Protein AF-A0A6P8TBM1-F1 (afdb_monomer)

Radius of gyration: 26.34 Å; Cα contacts (8 Å, |Δi|>4): 267; chains: 1; bounding box: 60×52×85 Å

Foldseek 3Di:
DDDPPDPPQAADDDDPVRLLVVLVVLLVVVCVVPLDDDLVNLVVSQLVVCVVRVSPFQPPDPNSRVVVSVSSVVSSVVVLVVCLVDVNDDPLSVLQSPPDDDPPPPDPDPPPPDPPDDDRQDADDQPPPDDLVNLLVLLVVLVVQVPDPPSVVVNLVSCVNNVNVVSCCCSPVVDDPVRCCVRPVVCVPPVVVQVNCCVVPVDRPPVVVLVVLLVCLVVQLVVQCPDDDPSVVVLVVQDDDDPPPDSVSSSVSSVCSVCVSVVHHPCLAEPEEEPVCVVVVVVVLQVRQWHWYFYAYPVRHTPDIDIDHHD

Secondary structure (DSSP, 8-state):
---------------HHHHHHHHHHHHHHHHHH-SS--HHHHHHHHHHHHHH-GGGPPTTSTTS-HHHHHHHHHHHHHHHHHHHHSS---HHHHHHH--S--TT---TTTT----SS--PPP-PPPPTT--HHHHHHHHHHHHHHTTSTT-HHHHHHHHHHHHHHHHHHHHHH---HHHHHHH-GGGGSHHHHHHHHHHHHSS-HHHHHHHHHHHHHHHHHHHHHT--HHHHHHHHTSPP--SS--HHHHHHHHHHHHHHHHT--HHHHEEEEEGGGHHHHHHHHTT-SEEEEEEE-TTS-EEEEEEEE--

Solvent-accessible surface area (backbone atoms only — not comparable to full-atom values): 18346 Å² total; per-residue (Å²): 139,79,84,78,80,77,76,76,67,68,67,53,82,72,51,75,68,56,47,50,51,55,46,48,56,48,37,55,56,48,44,76,79,38,86,79,70,51,78,63,56,38,45,52,54,23,44,53,50,30,68,77,36,56,30,63,39,42,87,94,40,101,76,30,20,57,70,53,24,53,52,43,54,54,45,41,56,51,50,52,55,52,29,71,78,40,98,75,51,53,69,36,54,47,70,63,59,67,86,65,76,61,97,81,59,94,56,100,64,82,79,77,73,73,75,91,80,73,89,69,65,76,43,60,73,67,60,91,95,59,47,77,70,58,45,50,51,52,44,58,53,44,66,60,44,72,74,42,82,94,36,62,69,62,49,54,53,51,51,64,72,36,41,30,60,51,39,43,45,51,70,74,65,62,62,51,71,67,58,42,49,71,66,42,51,60,64,77,35,74,67,45,43,37,50,52,42,24,74,76,67,75,43,60,46,65,67,51,49,54,55,50,44,66,76,38,21,67,60,51,38,52,59,47,55,70,40,66,68,71,50,26,62,61,52,65,76,48,81,87,81,58,93,82,56,54,70,66,63,42,46,51,52,24,52,51,40,49,40,39,69,74,73,46,61,60,70,68,40,45,44,78,41,45,63,92,40,53,74,59,49,54,62,55,49,53,70,30,58,53,33,37,41,38,30,19,44,101,83,71,48,79,76,46,75,51,74,42,72,70,58

Structure (mmCIF, N/CA/C/O backbone):
data_AF-A0A6P8TBM1-F1
#
_entry.id   AF-A0A6P8TBM1-F1
#
loop_
_atom_site.group_PDB
_atom_site.id
_atom_site.type_symbol
_atom_site.label_atom_id
_atom_site.label_alt_id
_atom_site.label_comp_id
_atom_site.label_asym_id
_atom_site.label_entity_id
_atom_site.label_seq_id
_atom_site.pdbx_PDB_ins_code
_atom_site.Cartn_x
_atom_site.Cartn_y
_atom_site.Cartn_z
_atom_site.occupancy
_atom_site.B_iso_or_equiv
_atom_site.auth_seq_id
_atom_site.auth_comp_id
_atom_site.auth_asym_id
_atom_site.auth_atom_id
_atom_site.pdbx_PDB_model_num
ATOM 1 N N . MET A 1 1 ? -18.182 -12.788 -54.490 1.00 35.12 1 MET A N 1
ATOM 2 C CA . MET A 1 1 ? -17.479 -13.982 -53.979 1.00 35.12 1 MET A CA 1
ATOM 3 C C . MET A 1 1 ? -15.990 -13.719 -54.136 1.00 35.12 1 MET A C 1
ATOM 5 O O . MET A 1 1 ? -15.389 -14.140 -55.112 1.00 35.12 1 MET A O 1
ATOM 9 N N . GLU A 1 2 ? -15.431 -12.906 -53.240 1.00 33.53 2 GLU A N 1
ATOM 10 C CA . GLU A 1 2 ? -13.997 -12.614 -53.202 1.00 33.53 2 GLU A CA 1
ATOM 11 C C . GLU A 1 2 ? -13.359 -13.559 -52.186 1.00 33.53 2 GLU A C 1
ATOM 13 O O . GLU A 1 2 ? -13.681 -13.526 -50.999 1.00 33.53 2 GLU A O 1
ATOM 18 N N . MET A 1 3 ? -12.492 -14.448 -52.668 1.00 36.56 3 MET A N 1
ATOM 19 C CA . MET A 1 3 ? -11.650 -15.275 -51.813 1.00 36.56 3 MET A CA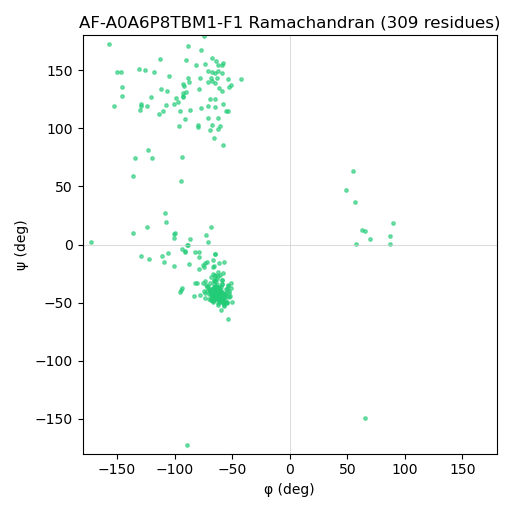 1
ATOM 20 C C . MET A 1 3 ? -10.601 -14.385 -51.139 1.00 36.56 3 MET A C 1
ATOM 22 O O . MET A 1 3 ? -9.557 -14.086 -51.718 1.00 36.56 3 MET A O 1
ATOM 26 N N . GLN A 1 4 ? -10.853 -13.998 -49.890 1.00 36.03 4 GLN A N 1
ATOM 27 C CA . GLN A 1 4 ? -9.785 -13.586 -48.988 1.00 36.03 4 GLN A CA 1
ATOM 28 C C . GLN A 1 4 ? -8.926 -14.816 -48.677 1.00 36.03 4 GLN A C 1
ATOM 30 O O . GLN A 1 4 ? -9.301 -15.695 -47.906 1.00 36.03 4 GLN A O 1
ATOM 35 N N . SER A 1 5 ? -7.763 -14.885 -49.322 1.00 36.66 5 SER A N 1
ATOM 36 C CA . SER A 1 5 ? -6.699 -15.832 -49.002 1.00 36.66 5 SER A CA 1
ATOM 37 C C . SER A 1 5 ? -6.141 -15.518 -47.609 1.00 36.66 5 SER A C 1
ATOM 39 O O . SER A 1 5 ? -5.196 -14.739 -47.469 1.00 36.66 5 SER A O 1
ATOM 41 N N . THR A 1 6 ? -6.687 -16.142 -46.568 1.00 40.91 6 THR A N 1
ATOM 42 C CA . THR A 1 6 ? -6.038 -16.243 -45.257 1.00 40.91 6 THR A CA 1
ATOM 43 C C . THR A 1 6 ? -4.734 -17.023 -45.415 1.00 40.91 6 THR A C 1
ATOM 45 O O . THR A 1 6 ? -4.734 -18.249 -45.487 1.00 40.91 6 THR A O 1
ATOM 48 N N . ARG A 1 7 ? -3.597 -16.316 -45.487 1.00 44.97 7 ARG A N 1
ATOM 49 C CA . ARG A 1 7 ? -2.278 -16.917 -45.249 1.00 44.97 7 ARG A CA 1
ATOM 50 C C . ARG A 1 7 ? -2.282 -17.457 -43.819 1.00 44.97 7 ARG A C 1
ATOM 52 O O . ARG A 1 7 ? -2.137 -16.683 -42.877 1.00 44.97 7 ARG A O 1
ATOM 59 N N . GLU A 1 8 ? -2.452 -18.764 -43.655 1.00 49.69 8 GLU A N 1
ATOM 60 C CA . GLU A 1 8 ? -2.154 -19.444 -42.396 1.00 49.69 8 GLU A CA 1
ATOM 61 C C . GLU A 1 8 ? -0.713 -19.094 -42.004 1.00 49.69 8 GLU A C 1
ATOM 63 O O . GLU A 1 8 ? 0.242 -19.385 -42.732 1.00 49.69 8 GLU A O 1
ATOM 68 N N . ALA A 1 9 ? -0.545 -18.383 -40.887 1.00 59.50 9 ALA A N 1
ATOM 69 C CA . ALA A 1 9 ? 0.773 -18.068 -40.367 1.00 59.50 9 ALA A CA 1
ATOM 70 C C . ALA A 1 9 ? 1.468 -19.392 -40.032 1.00 59.50 9 ALA A C 1
ATOM 72 O O . ALA A 1 9 ? 1.076 -20.073 -39.085 1.00 59.50 9 ALA A O 1
ATOM 73 N N . ARG A 1 10 ? 2.481 -19.780 -40.819 1.00 68.75 10 ARG A N 1
ATOM 74 C CA . ARG A 1 10 ? 3.297 -20.962 -40.518 1.00 68.75 10 ARG A CA 1
ATOM 75 C C . ARG A 1 10 ? 3.870 -20.797 -39.114 1.00 68.75 10 ARG A C 1
ATOM 77 O O . ARG A 1 10 ? 4.656 -19.880 -38.870 1.00 68.75 10 ARG A O 1
ATOM 84 N N . LEU A 1 11 ? 3.449 -21.675 -38.209 1.00 76.44 11 LEU A N 1
ATOM 85 C CA . LEU A 1 11 ? 3.966 -21.716 -36.851 1.00 76.44 11 LEU A CA 1
ATOM 86 C C . LEU A 1 11 ? 5.444 -22.099 -36.913 1.00 76.44 11 LEU A C 1
ATOM 88 O O . LEU A 1 11 ? 5.827 -23.101 -37.518 1.00 76.44 11 LEU A O 1
ATOM 92 N N . LEU A 1 12 ? 6.279 -21.263 -36.316 1.00 81.31 12 LEU A N 1
ATOM 93 C CA . LEU A 1 12 ? 7.701 -21.490 -36.179 1.00 81.31 12 LEU A CA 1
ATOM 94 C C . LEU A 1 12 ? 7.929 -22.183 -34.841 1.00 81.31 12 LEU A C 1
ATOM 96 O O . LEU A 1 12 ? 7.514 -21.682 -33.802 1.00 81.31 12 LEU A O 1
ATOM 100 N N . THR A 1 13 ? 8.645 -23.303 -34.856 1.00 80.38 13 THR A N 1
ATOM 101 C CA . THR A 1 13 ? 9.222 -23.862 -33.628 1.00 80.38 13 THR A CA 1
ATOM 102 C C . THR A 1 13 ? 10.622 -23.269 -33.467 1.00 80.38 13 THR A C 1
ATOM 104 O O . THR A 1 13 ? 11.502 -23.606 -34.264 1.00 80.38 13 THR A O 1
ATOM 107 N N . PRO A 1 14 ? 10.860 -22.352 -32.509 1.00 81.75 14 PRO A N 1
ATOM 108 C CA . PRO A 1 14 ? 12.166 -21.723 -32.362 1.00 81.75 14 PRO A CA 1
ATOM 109 C C . PRO A 1 14 ? 13.217 -22.763 -31.973 1.00 81.75 14 PRO A C 1
ATOM 111 O O . PRO A 1 14 ? 12.979 -23.613 -31.113 1.00 81.75 14 PRO A O 1
ATOM 114 N N . SER A 1 15 ? 14.412 -22.671 -32.556 1.00 89.12 15 SER A N 1
ATOM 115 C CA . SER A 1 15 ? 15.556 -23.439 -32.060 1.00 89.12 15 SER A CA 1
ATOM 116 C C . SER A 1 15 ? 15.922 -22.990 -30.641 1.00 89.12 15 SER A C 1
ATOM 118 O O . SER A 1 15 ? 15.642 -21.856 -30.250 1.00 89.12 15 SER A O 1
ATOM 120 N N . SER A 1 16 ? 16.609 -23.842 -29.874 1.00 88.44 16 SER A N 1
ATOM 121 C CA . SER A 1 16 ? 17.057 -23.497 -28.514 1.00 88.44 16 SER A CA 1
ATOM 122 C C . SER A 1 16 ? 17.852 -22.178 -28.472 1.00 88.44 16 SER A C 1
ATOM 124 O O . SER A 1 16 ? 17.612 -21.335 -27.607 1.00 88.44 16 SER A O 1
ATOM 126 N N . LYS A 1 17 ? 18.722 -21.945 -29.467 1.00 91.12 17 LYS A N 1
ATOM 127 C CA . LYS A 1 17 ? 19.499 -20.703 -29.598 1.00 91.12 17 LYS A CA 1
ATOM 128 C C . LYS A 1 17 ? 18.610 -19.487 -29.873 1.00 91.12 17 LYS A C 1
ATOM 130 O O . LYS A 1 17 ? 18.758 -18.463 -29.216 1.00 91.12 17 LYS A O 1
ATOM 135 N N . MET A 1 18 ? 17.674 -19.599 -30.817 1.00 90.81 18 MET A N 1
ATOM 136 C CA . MET A 1 18 ? 16.745 -18.512 -31.143 1.00 90.81 18 MET A CA 1
ATOM 137 C C . MET A 1 18 ? 15.857 -18.162 -29.947 1.00 90.81 18 MET A C 1
ATOM 139 O O . MET A 1 18 ? 15.692 -16.989 -29.626 1.00 90.81 18 MET A O 1
ATOM 143 N N . LEU A 1 19 ? 15.337 -19.180 -29.259 1.00 91.62 19 LEU A N 1
ATOM 144 C CA . LEU A 1 19 ? 14.536 -19.019 -28.053 1.00 91.62 19 LEU A CA 1
ATOM 145 C C . LEU A 1 19 ? 15.309 -18.272 -26.960 1.00 91.62 19 LEU A C 1
ATOM 147 O O . LEU A 1 19 ? 14.774 -17.329 -26.381 1.00 91.62 19 LEU A O 1
ATOM 151 N N . SER A 1 20 ? 16.565 -18.660 -26.699 1.00 91.62 20 SER A N 1
ATOM 152 C CA . SER A 1 20 ? 17.404 -17.978 -25.706 1.00 91.62 20 SER A CA 1
ATOM 153 C C . SER A 1 20 ? 17.634 -16.515 -26.069 1.00 91.62 20 SER A C 1
ATOM 155 O O . SER A 1 20 ? 17.443 -15.658 -25.212 1.00 91.62 20 SER A O 1
ATOM 157 N N . ASN A 1 21 ? 17.961 -16.221 -27.332 1.00 93.44 21 ASN A N 1
ATOM 158 C CA . ASN A 1 21 ? 18.191 -14.850 -27.791 1.00 93.44 21 ASN A CA 1
ATOM 159 C C . ASN A 1 21 ? 16.942 -13.973 -27.627 1.00 93.44 21 ASN A C 1
ATOM 161 O O . ASN A 1 21 ? 17.034 -12.883 -27.075 1.00 93.44 21 ASN A O 1
ATOM 165 N N . ILE A 1 22 ? 15.767 -14.462 -28.047 1.00 94.56 22 ILE A N 1
ATOM 166 C CA . ILE A 1 22 ? 14.500 -13.731 -27.884 1.00 94.56 22 ILE A CA 1
ATOM 167 C C . ILE A 1 22 ? 14.247 -13.442 -26.402 1.00 94.56 22 ILE A C 1
ATOM 169 O O . ILE A 1 22 ? 13.943 -12.311 -26.031 1.00 94.56 22 ILE A O 1
ATOM 173 N N . LEU A 1 23 ? 14.397 -14.453 -25.542 1.00 95.25 23 LEU A N 1
ATOM 174 C CA . LEU A 1 23 ? 14.172 -14.301 -24.107 1.00 95.25 23 LEU A CA 1
ATOM 175 C C . LEU A 1 23 ? 15.195 -13.366 -23.446 1.00 95.25 23 LEU A C 1
ATOM 177 O O . LEU A 1 23 ? 14.827 -12.667 -22.511 1.00 95.25 23 LEU A O 1
ATOM 181 N N . GLU A 1 24 ? 16.451 -13.335 -23.899 1.00 94.19 24 GLU A N 1
ATOM 182 C CA . GLU A 1 24 ? 17.475 -12.393 -23.418 1.00 94.19 24 GLU A CA 1
ATOM 183 C C . GLU A 1 24 ? 17.151 -10.960 -23.792 1.00 94.19 24 GLU A C 1
ATOM 185 O O . GLU A 1 24 ? 17.128 -10.107 -22.912 1.00 94.19 24 GLU A O 1
ATOM 190 N N . THR A 1 25 ? 16.835 -10.706 -25.062 1.00 94.75 25 THR A N 1
ATOM 191 C CA . THR A 1 25 ? 16.454 -9.369 -25.523 1.00 94.75 25 THR A CA 1
ATOM 192 C C . THR A 1 25 ? 15.197 -8.875 -24.812 1.00 94.75 25 THR A C 1
ATOM 194 O O . THR A 1 25 ? 15.139 -7.724 -24.389 1.00 94.75 25 THR A O 1
ATOM 197 N N . LEU A 1 26 ? 14.197 -9.745 -24.629 1.00 95.75 26 LEU A N 1
ATOM 198 C CA . LEU A 1 26 ? 13.000 -9.397 -23.864 1.00 95.75 26 LEU A CA 1
ATOM 199 C C . LEU A 1 26 ? 13.324 -9.147 -22.393 1.00 95.75 26 LEU A C 1
ATOM 201 O O . LEU A 1 26 ? 12.814 -8.187 -21.831 1.00 95.75 26 LEU A O 1
ATOM 205 N N . ALA A 1 27 ? 14.158 -9.980 -21.768 1.00 94.25 27 ALA A N 1
ATOM 206 C CA . ALA A 1 27 ? 14.529 -9.805 -20.369 1.00 94.25 27 ALA A CA 1
ATOM 207 C C . ALA A 1 27 ? 15.263 -8.479 -20.138 1.00 94.25 27 ALA A C 1
ATOM 209 O O . ALA A 1 27 ? 14.886 -7.732 -19.243 1.00 94.25 27 ALA A O 1
ATOM 210 N N . ASP A 1 28 ? 16.244 -8.161 -20.981 1.00 92.12 28 ASP A N 1
ATOM 211 C CA . ASP A 1 28 ? 16.979 -6.895 -20.959 1.00 92.12 28 ASP A CA 1
ATOM 212 C C . ASP A 1 28 ? 16.035 -5.696 -21.119 1.00 92.12 28 ASP A C 1
ATOM 214 O O . ASP A 1 28 ? 16.018 -4.774 -20.298 1.00 92.12 28 ASP A O 1
ATOM 218 N N . LYS A 1 29 ? 15.143 -5.760 -22.117 1.00 94.25 29 LYS A N 1
ATOM 219 C CA . LYS A 1 29 ? 14.198 -4.679 -22.381 1.00 94.25 29 LYS A CA 1
ATOM 220 C C . LYS A 1 29 ? 13.191 -4.508 -21.247 1.00 94.25 29 LYS A C 1
ATOM 222 O O . LYS A 1 29 ? 12.982 -3.385 -20.804 1.00 94.25 29 LYS A O 1
ATOM 227 N N . VAL A 1 30 ? 12.609 -5.591 -20.735 1.00 93.62 30 VAL A N 1
ATOM 228 C CA . VAL A 1 30 ? 11.696 -5.556 -19.581 1.00 93.62 30 VAL A CA 1
ATOM 229 C C . VAL A 1 30 ? 12.412 -5.017 -18.343 1.00 93.62 30 VAL A C 1
ATOM 231 O O . VAL A 1 30 ? 11.854 -4.171 -17.650 1.00 93.62 30 VAL A O 1
ATOM 234 N N . TYR A 1 31 ? 13.650 -5.447 -18.089 1.00 89.69 31 TYR A N 1
ATOM 235 C CA . TYR A 1 31 ? 14.444 -4.988 -16.952 1.00 89.69 31 TYR A CA 1
ATOM 236 C C . TYR A 1 31 ? 14.708 -3.478 -16.997 1.00 89.69 31 TYR A C 1
ATOM 238 O O . TYR A 1 31 ? 14.645 -2.829 -15.958 1.00 89.69 31 TYR A O 1
ATOM 246 N N . SER A 1 32 ? 14.912 -2.910 -18.192 1.00 87.00 32 SER A N 1
ATOM 247 C CA . SER A 1 32 ? 15.077 -1.458 -18.365 1.00 87.00 32 SER A CA 1
ATOM 248 C C . SER A 1 32 ? 13.852 -0.632 -17.948 1.00 87.00 32 SER A C 1
ATOM 250 O O . SER A 1 32 ? 14.001 0.540 -17.616 1.00 87.00 32 SER A O 1
ATOM 252 N N . TYR A 1 33 ? 12.655 -1.234 -17.940 1.00 86.44 33 TYR A N 1
ATOM 253 C CA . TYR A 1 33 ? 11.432 -0.599 -17.436 1.00 86.44 33 TYR A CA 1
ATOM 254 C C . TYR A 1 33 ? 11.148 -0.967 -15.977 1.00 86.44 33 TYR A C 1
ATOM 256 O O . TYR A 1 33 ? 10.692 -0.123 -15.209 1.00 86.44 33 TYR A O 1
ATOM 264 N N . LYS A 1 34 ? 11.362 -2.234 -15.595 1.00 87.19 34 LYS A N 1
ATOM 265 C CA . LYS A 1 34 ? 11.017 -2.746 -14.265 1.00 87.19 34 LYS A CA 1
ATOM 266 C C . LYS A 1 34 ? 11.905 -3.913 -13.843 1.00 87.19 34 LYS A C 1
ATOM 268 O O . LYS A 1 34 ? 11.863 -5.001 -14.422 1.00 87.19 34 LYS A O 1
ATOM 273 N N . SER A 1 35 ? 12.624 -3.729 -12.738 1.00 86.62 35 SER A N 1
ATOM 274 C CA . SER A 1 35 ? 13.493 -4.757 -12.149 1.00 86.62 35 SER A CA 1
ATOM 275 C C . SER A 1 35 ? 12.692 -5.960 -11.636 1.00 86.62 35 SER A C 1
ATOM 277 O O . SER A 1 35 ? 13.112 -7.116 -11.769 1.00 86.62 35 SER A O 1
ATOM 279 N N . TYR A 1 36 ? 11.497 -5.714 -11.088 1.00 86.44 36 TYR A N 1
ATOM 280 C CA . TYR A 1 36 ? 10.601 -6.730 -10.524 1.00 86.44 36 TYR A CA 1
ATOM 281 C C . TYR A 1 36 ? 9.234 -6.777 -11.230 1.00 86.44 36 TYR A C 1
ATOM 283 O O . TYR A 1 36 ? 8.242 -6.337 -10.651 1.00 86.44 36 TYR A O 1
ATOM 291 N N . PRO A 1 37 ? 9.135 -7.323 -12.460 1.00 89.12 37 PRO A N 1
ATOM 292 C CA . PRO A 1 37 ? 7.858 -7.402 -13.160 1.00 89.12 37 PRO A CA 1
ATOM 293 C C . PRO A 1 37 ? 6.842 -8.290 -12.435 1.00 89.12 37 PRO A C 1
ATOM 295 O O . PRO A 1 37 ? 7.194 -9.327 -11.859 1.00 89.12 37 PRO A O 1
ATOM 298 N N . SER A 1 38 ? 5.581 -7.871 -12.490 1.00 88.25 38 SER A N 1
ATOM 299 C CA . SER A 1 38 ? 4.417 -8.591 -11.984 1.00 88.25 38 SER A CA 1
ATOM 300 C C . SER A 1 38 ? 4.005 -9.728 -12.929 1.00 88.25 38 SER A C 1
ATOM 302 O O . SER A 1 38 ? 4.447 -9.808 -14.075 1.00 88.25 38 SER A O 1
ATOM 304 N N . ASP A 1 39 ? 3.127 -10.624 -12.469 1.00 89.50 39 ASP A N 1
ATOM 305 C CA . ASP A 1 39 ? 2.580 -11.685 -13.326 1.00 89.50 39 ASP A CA 1
ATOM 306 C C . ASP A 1 39 ? 1.744 -11.135 -14.501 1.00 89.50 39 ASP A C 1
ATOM 308 O O . ASP A 1 39 ? 1.717 -11.749 -15.573 1.00 89.50 39 ASP A O 1
ATOM 312 N N . ALA A 1 40 ? 1.111 -9.970 -14.316 1.00 91.19 40 ALA A N 1
ATOM 313 C CA . ALA A 1 40 ? 0.386 -9.260 -15.366 1.00 91.19 40 ALA A CA 1
ATOM 314 C C . ALA A 1 40 ? 1.355 -8.710 -16.422 1.00 91.19 40 ALA A C 1
ATOM 316 O O . ALA A 1 40 ? 1.162 -8.988 -17.602 1.00 91.19 40 ALA A O 1
ATOM 317 N N . ASP A 1 41 ? 2.459 -8.083 -16.000 1.00 92.88 41 ASP A N 1
ATOM 318 C CA . ASP A 1 41 ? 3.499 -7.551 -16.896 1.00 92.88 41 ASP A CA 1
ATOM 319 C C . ASP A 1 41 ? 4.043 -8.664 -17.818 1.00 92.88 41 ASP A C 1
ATOM 321 O O . ASP A 1 41 ? 4.189 -8.491 -19.026 1.00 92.88 41 ASP A O 1
ATOM 325 N N . PHE A 1 42 ? 4.288 -9.862 -17.270 1.00 94.19 42 PHE A N 1
ATOM 326 C CA . PHE A 1 42 ? 4.715 -11.016 -18.071 1.00 94.19 42 PHE A CA 1
ATOM 327 C C . PHE A 1 42 ? 3.653 -11.506 -19.058 1.00 94.19 42 PHE A C 1
ATOM 329 O O . PHE A 1 42 ? 4.002 -12.062 -20.100 1.00 94.19 42 PHE A O 1
ATOM 336 N N . SER A 1 43 ? 2.374 -11.356 -18.712 1.00 93.62 43 SER A N 1
ATOM 337 C CA . SER A 1 43 ? 1.262 -11.732 -19.589 1.00 93.62 43 SER A CA 1
ATOM 338 C C . SER A 1 43 ? 1.183 -10.766 -20.768 1.00 93.62 43 SER A C 1
ATOM 340 O O . SER A 1 43 ? 1.174 -11.216 -21.910 1.00 93.62 43 SER A O 1
ATOM 342 N N . GLU A 1 44 ? 1.254 -9.463 -20.495 1.00 94.50 44 GLU A N 1
ATOM 343 C CA . GLU A 1 44 ? 1.227 -8.404 -21.505 1.00 94.50 44 GLU A CA 1
ATOM 344 C C . GLU A 1 44 ? 2.390 -8.530 -22.496 1.00 94.50 44 GLU A C 1
ATOM 346 O O . GLU A 1 44 ? 2.178 -8.542 -23.707 1.00 94.50 44 GLU A O 1
ATOM 351 N N . VAL A 1 45 ? 3.619 -8.735 -22.007 1.00 95.62 45 VAL A N 1
ATOM 352 C CA . VAL A 1 45 ? 4.794 -8.908 -22.881 1.00 95.62 45 VAL A CA 1
ATOM 353 C C . VAL A 1 45 ? 4.665 -10.158 -23.758 1.00 95.62 45 VAL A C 1
ATOM 355 O O . VAL A 1 45 ? 5.008 -10.126 -24.941 1.00 95.62 45 VAL A O 1
ATOM 358 N N . ALA A 1 46 ? 4.170 -11.270 -23.206 1.00 94.25 46 ALA A N 1
ATOM 359 C CA . ALA A 1 46 ? 3.988 -12.506 -23.965 1.00 94.25 46 ALA A CA 1
ATOM 360 C C . ALA A 1 46 ? 2.883 -12.377 -25.031 1.00 94.25 46 ALA A C 1
ATOM 362 O O . ALA A 1 46 ? 3.013 -12.900 -26.144 1.00 94.25 46 ALA A O 1
ATOM 363 N N . GLU A 1 47 ? 1.800 -11.672 -24.715 1.00 93.38 47 GLU A N 1
ATOM 364 C CA . GLU A 1 47 ? 0.730 -11.367 -25.664 1.00 93.38 47 GLU A CA 1
ATOM 365 C C . GLU A 1 47 ? 1.224 -10.431 -26.766 1.00 93.38 47 GLU A C 1
ATOM 367 O O . GLU A 1 47 ? 1.093 -10.771 -27.940 1.00 93.38 47 GLU A O 1
ATOM 372 N N . ALA A 1 48 ? 1.901 -9.336 -26.418 1.00 94.94 48 ALA A N 1
ATOM 373 C CA . ALA A 1 48 ? 2.488 -8.413 -27.385 1.00 94.94 48 ALA A CA 1
ATOM 374 C C . ALA A 1 48 ? 3.479 -9.120 -28.330 1.00 94.94 48 ALA A C 1
ATOM 376 O O . ALA A 1 48 ? 3.429 -8.915 -29.547 1.00 94.94 48 ALA A O 1
ATOM 377 N N . LEU A 1 49 ? 4.330 -10.014 -27.806 1.00 93.81 49 LEU A N 1
ATOM 378 C CA . LEU A 1 49 ? 5.251 -10.825 -28.612 1.00 93.81 49 LEU A CA 1
ATOM 379 C C . LEU A 1 49 ? 4.500 -11.669 -29.651 1.00 93.81 49 LEU A C 1
ATOM 381 O O . LEU A 1 49 ? 4.845 -11.656 -30.831 1.00 93.81 49 LEU A O 1
ATOM 385 N N . THR A 1 50 ? 3.478 -12.409 -29.225 1.00 92.19 50 THR A N 1
ATOM 386 C CA . THR A 1 50 ? 2.752 -13.351 -30.097 1.00 92.19 50 THR A CA 1
ATOM 387 C C . THR A 1 50 ? 1.734 -12.677 -31.020 1.00 92.19 50 THR A C 1
ATOM 389 O O . THR A 1 50 ? 1.378 -13.243 -32.055 1.00 92.19 50 THR A O 1
ATOM 392 N N . GLN A 1 51 ? 1.278 -11.469 -30.688 1.00 91.38 51 GLN A N 1
ATOM 393 C CA . GLN A 1 51 ? 0.494 -10.618 -31.583 1.00 91.38 51 GLN A CA 1
ATOM 394 C C . GLN A 1 51 ? 1.373 -10.019 -32.682 1.00 91.38 51 GLN A C 1
ATOM 396 O O . GLN A 1 51 ? 1.009 -10.084 -33.854 1.00 91.38 51 GLN A O 1
ATOM 401 N N . THR A 1 52 ? 2.548 -9.499 -32.313 1.00 93.75 52 THR A N 1
ATOM 402 C CA . THR A 1 52 ? 3.507 -8.911 -33.263 1.00 93.75 52 THR A CA 1
ATOM 403 C C . THR A 1 52 ? 4.100 -9.974 -34.185 1.00 93.75 52 THR A C 1
ATOM 405 O O . THR A 1 52 ? 4.273 -9.745 -35.381 1.00 93.75 52 THR A O 1
ATOM 408 N N . TYR A 1 53 ? 4.364 -11.167 -33.646 1.00 91.31 53 TYR A N 1
ATOM 409 C CA . TYR A 1 53 ? 4.925 -12.296 -34.381 1.00 91.31 53 TYR A CA 1
ATOM 410 C C . TYR A 1 53 ? 4.006 -13.521 -34.269 1.00 91.31 53 TYR A C 1
ATOM 412 O O . TYR A 1 53 ? 4.277 -14.428 -33.477 1.00 91.31 53 TYR A O 1
ATOM 420 N N . PRO A 1 54 ? 2.935 -13.606 -35.085 1.00 89.94 54 PRO A N 1
ATOM 421 C CA . PRO A 1 54 ? 1.985 -14.718 -35.032 1.00 89.94 54 PRO A CA 1
ATOM 422 C C . PRO A 1 54 ? 2.614 -16.099 -35.241 1.00 89.94 54 PRO A C 1
ATOM 424 O O . PRO A 1 54 ? 2.076 -17.091 -34.758 1.00 89.94 54 PRO A O 1
ATOM 427 N N . CYS A 1 55 ? 3.765 -16.175 -35.916 1.00 89.00 55 CYS A N 1
ATOM 428 C CA . CYS A 1 55 ? 4.519 -17.417 -36.085 1.00 89.00 55 CYS A CA 1
ATOM 429 C C . CYS A 1 55 ? 5.091 -17.972 -34.770 1.00 89.00 55 CYS A C 1
ATOM 431 O O . CYS A 1 55 ? 5.414 -19.151 -34.722 1.00 89.00 55 CYS A O 1
ATOM 433 N N . LEU A 1 56 ? 5.200 -17.170 -33.706 1.00 89.44 56 LEU A N 1
ATOM 434 C CA . LEU A 1 56 ? 5.673 -17.613 -32.389 1.00 89.44 56 LEU A CA 1
ATOM 435 C C . LEU A 1 56 ? 4.547 -18.139 -31.485 1.00 89.44 56 LEU A C 1
ATOM 437 O O . LEU A 1 56 ? 4.820 -18.527 -30.350 1.00 89.44 56 LEU A O 1
ATOM 441 N N . LYS A 1 57 ? 3.288 -18.143 -31.943 1.00 88.56 57 LYS A N 1
ATOM 442 C CA . LYS A 1 57 ? 2.154 -18.671 -31.171 1.00 88.56 57 LYS A CA 1
ATOM 443 C C . LYS A 1 57 ? 2.333 -20.161 -30.880 1.00 88.56 57 LYS A C 1
ATOM 445 O O . LYS A 1 57 ? 2.667 -20.938 -31.770 1.00 88.56 57 LYS A O 1
ATOM 450 N N . GLU A 1 58 ? 2.070 -20.564 -29.640 1.00 82.88 58 GLU A N 1
ATOM 451 C CA . GLU A 1 58 ? 2.195 -21.965 -29.229 1.00 82.88 58 GLU A CA 1
ATOM 452 C C . GLU A 1 58 ? 0.839 -22.683 -29.281 1.00 82.88 58 GLU A C 1
ATOM 454 O O . GLU A 1 58 ? -0.102 -22.250 -28.604 1.00 82.88 58 GLU A O 1
ATOM 459 N N . PRO A 1 59 ? 0.713 -23.781 -30.050 1.00 74.69 59 PRO A N 1
ATOM 460 C CA . PRO A 1 59 ? -0.522 -24.552 -30.103 1.00 74.69 59 PRO A CA 1
ATOM 461 C C . PRO A 1 59 ? -0.787 -25.242 -28.756 1.00 74.69 59 PRO A C 1
ATOM 463 O O . PRO A 1 59 ? 0.133 -25.727 -28.100 1.00 74.69 59 PRO A O 1
ATOM 466 N N . GLY A 1 60 ? -2.054 -25.284 -28.333 1.00 69.31 60 GLY A N 1
ATOM 467 C CA . GLY A 1 60 ? -2.477 -25.954 -27.093 1.00 69.31 60 GLY A CA 1
ATOM 468 C C . GLY A 1 60 ? -2.411 -25.103 -25.816 1.00 69.31 60 GLY A C 1
ATOM 469 O O . GLY A 1 60 ? -2.775 -25.582 -24.746 1.00 69.31 60 GLY A O 1
ATOM 470 N N . SER A 1 61 ? -1.992 -23.839 -25.907 1.00 66.81 61 SER A N 1
ATOM 471 C CA . SER A 1 61 ? -2.106 -22.862 -24.816 1.00 66.81 61 SER A CA 1
ATOM 472 C C . SER A 1 61 ? -3.422 -22.080 -24.923 1.00 66.81 61 SER A C 1
ATOM 474 O O . SER A 1 61 ? -3.762 -21.620 -26.011 1.00 66.81 61 SER A O 1
ATOM 476 N N . PHE A 1 62 ? -4.126 -21.867 -23.801 1.00 68.12 62 PHE A N 1
ATOM 477 C CA . PHE A 1 62 ? -5.421 -21.158 -23.734 1.00 68.12 62 PHE A CA 1
ATOM 478 C C . PHE A 1 62 ? -5.420 -19.787 -24.438 1.00 68.12 62 PHE A C 1
ATOM 480 O O . PHE A 1 62 ? -6.423 -19.393 -25.022 1.00 68.12 62 PHE A O 1
ATOM 487 N N . ASN A 1 63 ? -4.287 -19.078 -24.431 1.00 77.31 63 ASN A N 1
ATOM 488 C CA . ASN A 1 63 ? -4.116 -17.784 -25.099 1.00 77.31 63 ASN A CA 1
ATOM 489 C C . ASN A 1 63 ? -2.940 -17.765 -26.096 1.00 77.31 63 ASN A C 1
ATOM 491 O O . ASN A 1 63 ? -2.489 -16.695 -26.495 1.00 77.31 63 ASN A O 1
ATOM 495 N N . HIS A 1 64 ? -2.409 -18.932 -26.483 1.00 84.31 64 HIS A N 1
ATOM 496 C CA . HIS A 1 64 ? -1.246 -19.095 -27.374 1.00 84.31 64 HIS A CA 1
ATOM 497 C C . HIS A 1 64 ? 0.072 -18.415 -26.925 1.00 84.31 64 HIS A C 1
ATOM 499 O O . HIS A 1 64 ? 1.084 -18.547 -27.615 1.00 84.31 64 HIS A O 1
ATOM 505 N N . SER A 1 65 ? 0.093 -17.736 -25.769 1.00 89.25 65 SER A N 1
ATOM 506 C CA . SER A 1 65 ? 1.237 -16.977 -25.231 1.00 89.25 65 SER A CA 1
ATOM 507 C C . SER A 1 65 ? 1.691 -17.444 -23.838 1.00 89.25 65 SER A C 1
ATOM 509 O O . SER A 1 65 ? 2.788 -17.108 -23.393 1.00 89.25 65 SER A O 1
ATOM 511 N N . TYR A 1 66 ? 0.893 -18.268 -23.147 1.00 90.06 66 TYR A N 1
ATOM 512 C CA . TYR A 1 66 ? 1.192 -18.746 -21.792 1.00 90.06 66 TYR A CA 1
ATOM 513 C C . TYR A 1 66 ? 2.579 -19.392 -21.625 1.00 90.06 66 TYR A C 1
ATOM 515 O O . TYR A 1 66 ? 3.258 -19.129 -20.631 1.00 90.06 66 TYR A O 1
ATOM 523 N N . GLY A 1 67 ? 3.043 -20.218 -22.569 1.00 90.69 67 GLY A N 1
ATOM 524 C CA . GLY A 1 67 ? 4.371 -20.830 -22.447 1.00 90.69 67 GLY A CA 1
ATOM 525 C C . GLY A 1 67 ? 5.501 -19.806 -22.600 1.00 90.69 67 GLY A C 1
ATOM 526 O O . GLY A 1 67 ? 6.498 -19.889 -21.879 1.00 90.69 67 GLY A O 1
ATOM 527 N N . TRP A 1 68 ? 5.328 -18.767 -23.426 1.00 92.94 68 TRP A N 1
ATOM 528 C CA . TRP A 1 68 ? 6.230 -17.608 -23.458 1.00 92.94 68 TRP A CA 1
ATOM 529 C C . TRP A 1 68 ? 6.255 -16.862 -22.127 1.00 92.94 68 TRP A C 1
ATOM 531 O O . TRP A 1 68 ? 7.343 -16.596 -21.615 1.00 92.94 68 TRP A O 1
ATOM 541 N N . LYS A 1 69 ? 5.089 -16.619 -21.515 1.00 93.81 69 LYS A N 1
ATOM 542 C CA . LYS A 1 69 ? 4.991 -16.029 -20.170 1.00 93.81 69 LYS A CA 1
ATOM 543 C C . LYS A 1 69 ? 5.808 -16.828 -19.149 1.00 93.81 69 LYS A C 1
ATOM 545 O O . LYS A 1 69 ? 6.615 -16.248 -18.425 1.00 93.81 69 LYS A O 1
ATOM 550 N N . GLN A 1 70 ? 5.653 -18.155 -19.096 1.00 92.38 70 GLN A N 1
ATOM 551 C CA . GLN A 1 70 ? 6.400 -18.986 -18.137 1.00 92.38 70 GLN A CA 1
ATOM 552 C C . GLN A 1 70 ? 7.912 -18.960 -18.391 1.00 92.38 70 GLN A C 1
ATOM 554 O O . GLN A 1 70 ? 8.696 -18.805 -17.452 1.00 92.38 70 GLN A O 1
ATOM 559 N N . ARG A 1 71 ? 8.343 -19.055 -19.656 1.00 93.62 71 ARG A N 1
ATOM 560 C CA . ARG A 1 71 ? 9.769 -18.971 -20.005 1.00 93.62 71 ARG A CA 1
ATOM 561 C C . ARG A 1 71 ? 10.364 -17.613 -19.658 1.00 93.62 71 ARG A C 1
ATOM 563 O O . ARG A 1 71 ? 11.468 -17.564 -19.120 1.00 93.62 71 ARG A O 1
ATOM 570 N N . LEU A 1 72 ? 9.631 -16.529 -19.905 1.00 94.94 72 LEU A N 1
ATOM 571 C CA . LEU A 1 72 ? 10.059 -15.176 -19.569 1.00 94.94 72 LEU A CA 1
ATOM 572 C C . LEU A 1 72 ? 10.153 -14.973 -18.052 1.00 94.94 72 LEU A C 1
ATOM 574 O O . LEU A 1 72 ? 11.138 -14.403 -17.589 1.00 94.94 72 LEU A O 1
ATOM 578 N N . LYS A 1 73 ? 9.214 -15.515 -17.262 1.00 94.44 73 LYS A N 1
ATOM 579 C CA . LYS A 1 73 ? 9.297 -15.519 -15.788 1.00 94.44 73 LYS A CA 1
ATOM 580 C C . LYS A 1 73 ? 10.587 -16.172 -15.294 1.00 94.44 73 LYS A C 1
ATOM 582 O O . LYS A 1 73 ? 11.315 -15.575 -14.497 1.00 94.44 73 LYS A O 1
ATOM 587 N N . THR A 1 74 ? 10.896 -17.370 -15.790 1.00 93.62 74 THR A N 1
ATOM 588 C CA . THR A 1 74 ? 12.134 -18.079 -15.436 1.00 93.62 74 THR A CA 1
ATOM 589 C C . THR A 1 74 ? 13.370 -17.324 -15.925 1.00 93.62 74 THR A C 1
ATOM 591 O O . THR A 1 74 ? 14.326 -17.159 -15.164 1.00 93.62 74 THR A O 1
ATOM 594 N N . LYS A 1 75 ? 13.357 -16.803 -17.162 1.00 94.88 75 LYS A N 1
ATOM 595 C CA . LYS A 1 75 ? 14.478 -16.024 -17.702 1.00 94.88 75 LYS A CA 1
ATOM 596 C C . LYS A 1 75 ? 14.733 -14.772 -16.874 1.00 94.88 75 LYS A C 1
ATOM 598 O O . LYS A 1 75 ? 15.877 -14.554 -16.503 1.00 94.88 75 LYS A O 1
ATOM 603 N N . MET A 1 76 ? 13.702 -14.006 -16.521 1.00 93.88 76 MET A N 1
ATOM 604 C CA . MET A 1 76 ? 13.841 -12.801 -15.698 1.00 93.88 76 MET A CA 1
ATOM 605 C C . MET A 1 76 ? 14.351 -13.103 -14.290 1.00 93.88 76 MET A C 1
ATOM 607 O O . MET A 1 76 ? 15.147 -12.340 -13.746 1.00 93.88 76 MET A O 1
ATOM 611 N N . TYR A 1 77 ? 13.954 -14.231 -13.693 1.00 87.75 77 TYR A N 1
ATOM 612 C CA . TYR A 1 77 ? 14.529 -14.675 -12.422 1.00 87.75 77 TYR A CA 1
ATOM 613 C C . TYR A 1 77 ? 16.044 -14.933 -12.528 1.00 87.75 77 TYR A C 1
ATOM 615 O O . TYR A 1 77 ? 16.817 -14.440 -11.699 1.00 87.75 77 TYR A O 1
ATOM 623 N N . ASN A 1 78 ? 16.474 -15.650 -13.568 1.00 90.00 78 ASN A N 1
ATOM 624 C CA . ASN A 1 78 ? 17.889 -15.935 -13.813 1.00 90.00 78 ASN A CA 1
ATOM 625 C C . ASN A 1 78 ? 18.671 -14.670 -14.191 1.00 90.00 78 ASN A C 1
ATOM 627 O O . ASN A 1 78 ? 19.756 -14.448 -13.667 1.00 90.00 78 ASN A O 1
ATOM 631 N N . TYR A 1 79 ? 18.098 -13.819 -15.043 1.00 89.56 79 TYR A N 1
ATOM 632 C CA . TYR A 1 79 ? 18.684 -12.562 -15.504 1.00 89.56 79 TYR A CA 1
ATOM 633 C C . TYR A 1 79 ? 18.940 -11.609 -14.331 1.00 89.56 79 TYR A C 1
ATOM 635 O O . TYR A 1 79 ? 20.058 -11.137 -14.158 1.00 89.56 79 TYR A O 1
ATOM 643 N N . ARG A 1 80 ? 17.970 -11.445 -13.418 1.00 87.31 80 ARG A N 1
ATOM 644 C CA . ARG A 1 80 ? 18.197 -10.730 -12.150 1.00 87.31 80 ARG A CA 1
ATOM 645 C C . ARG A 1 80 ? 19.320 -11.344 -11.325 1.00 87.31 80 ARG A C 1
ATOM 647 O O . ARG A 1 80 ? 20.122 -10.617 -10.763 1.00 87.31 80 ARG A O 1
ATOM 654 N N . THR A 1 81 ? 19.367 -12.669 -11.202 1.00 82.56 81 THR A N 1
ATOM 655 C CA . THR A 1 81 ? 20.412 -13.349 -10.416 1.00 82.56 81 THR A CA 1
ATOM 656 C C . THR A 1 81 ? 21.800 -13.122 -11.018 1.00 82.56 81 THR A C 1
ATOM 658 O O . THR A 1 81 ? 22.746 -12.881 -10.275 1.00 82.56 81 THR A O 1
ATOM 661 N N . TYR A 1 82 ? 21.902 -13.118 -12.348 1.00 85.19 82 TYR A N 1
ATOM 662 C CA . TYR A 1 82 ? 23.112 -12.760 -13.081 1.00 85.19 82 TYR A CA 1
ATOM 663 C C . TYR A 1 82 ? 23.505 -11.293 -12.856 1.00 85.19 82 TYR A C 1
ATOM 665 O O . TYR A 1 82 ? 24.653 -11.020 -12.518 1.00 85.19 82 TYR A O 1
ATOM 673 N N . LEU A 1 83 ? 22.564 -10.350 -12.957 1.00 83.06 83 LEU A N 1
ATOM 674 C CA . LEU A 1 83 ? 22.840 -8.936 -12.686 1.00 83.06 83 LEU A CA 1
ATOM 675 C C . LEU A 1 83 ? 23.204 -8.672 -11.223 1.00 83.06 83 LEU A C 1
ATOM 677 O O . LEU A 1 83 ? 23.955 -7.755 -10.952 1.00 83.06 83 LEU A O 1
ATOM 681 N N . LYS A 1 84 ? 22.746 -9.486 -10.266 1.00 74.88 84 LYS A N 1
ATOM 682 C CA . LYS A 1 84 ? 23.196 -9.378 -8.865 1.00 74.88 84 LYS A CA 1
ATOM 683 C C . LYS A 1 84 ? 24.677 -9.699 -8.686 1.00 74.88 84 LYS A C 1
ATOM 685 O O . LYS A 1 84 ? 25.287 -9.204 -7.745 1.00 74.88 84 LYS A O 1
ATOM 690 N N . SER A 1 85 ? 25.233 -10.586 -9.5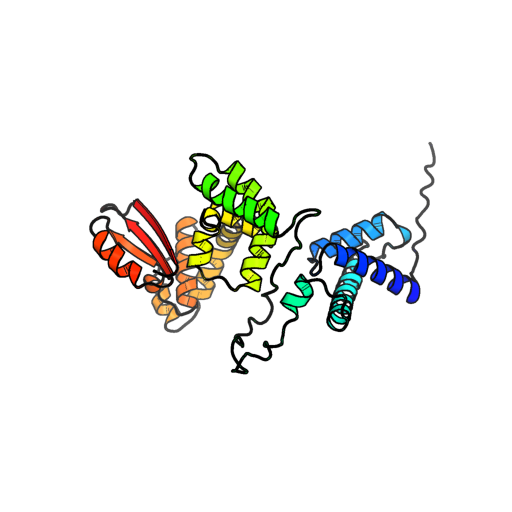11 1.00 71.25 85 SER A N 1
ATOM 691 C CA . SER A 1 85 ? 26.637 -10.994 -9.411 1.00 71.25 85 SER A CA 1
ATOM 692 C C . SER A 1 85 ? 27.581 -10.135 -10.254 1.00 71.25 85 SER A C 1
ATOM 694 O O . SER A 1 85 ? 28.788 -10.335 -10.172 1.00 71.25 85 SER A O 1
ATOM 696 N N . HIS A 1 86 ? 27.055 -9.205 -11.054 1.00 71.06 86 HIS A N 1
ATOM 697 C CA . HIS A 1 86 ? 27.820 -8.338 -11.951 1.00 71.06 86 HIS A CA 1
ATOM 698 C C . HIS A 1 86 ? 27.473 -6.870 -11.671 1.00 71.06 86 HIS A C 1
ATOM 700 O O . HIS A 1 86 ? 26.361 -6.559 -11.277 1.00 71.06 86 HIS A O 1
ATOM 706 N N . SER A 1 87 ? 28.400 -5.939 -11.882 1.00 62.75 87 SER A N 1
ATOM 707 C CA . SER A 1 87 ? 28.278 -4.524 -11.476 1.00 62.75 87 SER A CA 1
ATOM 708 C C . SER A 1 87 ? 27.220 -3.692 -12.233 1.00 62.75 87 SER A C 1
ATOM 710 O O . SER A 1 87 ? 27.268 -2.468 -12.192 1.00 62.75 87 SER A O 1
ATOM 712 N N . SER A 1 88 ? 26.291 -4.329 -12.950 1.00 66.44 88 SER A N 1
ATOM 713 C CA . SER A 1 88 ? 25.268 -3.703 -13.803 1.00 66.44 88 SER A CA 1
ATOM 714 C C . SER A 1 88 ? 23.857 -3.811 -13.206 1.00 66.44 88 SER A C 1
ATOM 716 O O . SER A 1 88 ? 22.869 -3.866 -13.936 1.00 66.44 88 SER A O 1
ATOM 718 N N . SER A 1 89 ? 23.746 -3.896 -11.879 1.00 69.88 89 SER A N 1
ATOM 719 C CA . SER A 1 89 ? 22.463 -3.943 -11.178 1.00 69.88 89 SER A CA 1
ATOM 720 C C . SER A 1 89 ? 21.831 -2.555 -11.068 1.00 69.88 89 SER A C 1
ATOM 722 O O . SER A 1 89 ? 22.483 -1.608 -10.645 1.00 69.88 89 SER A O 1
ATOM 724 N N . SER A 1 90 ? 20.535 -2.452 -11.370 1.00 75.94 90 SER A N 1
ATOM 725 C CA . SER A 1 90 ? 19.729 -1.264 -11.039 1.00 75.94 90 SER A CA 1
ATOM 726 C C . SER A 1 90 ? 19.723 -0.997 -9.529 1.00 75.94 90 SER A C 1
ATOM 728 O O . SER A 1 90 ? 19.744 -1.960 -8.755 1.00 75.94 90 SER A O 1
ATOM 730 N N . ASP A 1 91 ? 19.508 0.247 -9.110 1.00 80.50 91 ASP A N 1
ATOM 731 C CA . ASP A 1 91 ? 19.445 0.626 -7.690 1.00 80.50 91 ASP A CA 1
ATOM 732 C C . ASP A 1 91 ? 18.401 -0.175 -6.894 1.00 80.50 91 ASP A C 1
ATOM 734 O O . ASP A 1 91 ? 18.701 -0.698 -5.822 1.00 80.50 91 ASP A O 1
ATOM 738 N N . GLU A 1 92 ? 17.212 -0.413 -7.462 1.00 83.25 92 GLU A N 1
ATOM 739 C CA . GLU A 1 92 ? 16.174 -1.240 -6.826 1.00 83.25 92 GLU A CA 1
ATOM 740 C C . GLU A 1 92 ? 16.631 -2.685 -6.587 1.00 83.25 92 GLU A C 1
ATOM 742 O O . GLU A 1 92 ? 16.317 -3.306 -5.567 1.00 83.25 92 GLU A O 1
ATOM 747 N N . LEU A 1 93 ? 17.400 -3.246 -7.519 1.00 79.12 93 LEU A N 1
ATOM 748 C CA . LEU A 1 93 ? 17.991 -4.569 -7.357 1.00 79.12 93 LEU A CA 1
ATOM 749 C C . LEU A 1 93 ? 19.073 -4.538 -6.278 1.00 79.12 93 LEU A C 1
ATOM 751 O O . LEU A 1 93 ? 19.116 -5.467 -5.474 1.00 79.12 93 LEU A O 1
ATOM 755 N N . THR A 1 94 ? 19.893 -3.489 -6.225 1.00 79.75 94 THR A N 1
ATOM 756 C CA . THR A 1 94 ? 20.942 -3.290 -5.217 1.00 79.75 94 THR A CA 1
ATOM 757 C C . THR A 1 94 ? 20.346 -3.245 -3.810 1.00 79.75 94 THR A C 1
ATOM 759 O O . THR A 1 94 ? 20.669 -4.109 -2.991 1.00 79.75 94 THR A O 1
ATOM 762 N N . VAL A 1 95 ? 19.394 -2.339 -3.563 1.00 78.56 95 VAL A N 1
ATOM 763 C CA . VAL A 1 95 ? 18.685 -2.174 -2.280 1.00 78.56 95 VAL A CA 1
ATOM 764 C C . VAL A 1 95 ? 18.075 -3.495 -1.804 1.00 78.56 95 VAL A C 1
ATOM 766 O O . VAL A 1 95 ? 18.234 -3.888 -0.650 1.00 78.56 95 VAL A O 1
ATOM 769 N N . ASN A 1 96 ? 17.427 -4.234 -2.707 1.00 77.69 96 ASN A N 1
ATOM 770 C CA . ASN A 1 96 ? 16.764 -5.500 -2.381 1.00 77.69 96 ASN A CA 1
ATOM 771 C C . ASN A 1 96 ? 17.702 -6.718 -2.344 1.00 77.69 96 ASN A C 1
ATOM 773 O O . ASN A 1 96 ? 17.285 -7.829 -1.999 1.00 77.69 96 ASN A O 1
ATOM 777 N N . THR A 1 97 ? 18.967 -6.551 -2.730 1.00 70.69 97 THR A N 1
ATOM 778 C CA . THR A 1 97 ? 19.970 -7.625 -2.733 1.00 70.69 97 THR A CA 1
ATOM 779 C C . THR A 1 97 ? 20.893 -7.565 -1.528 1.00 70.69 97 THR A C 1
ATOM 781 O O . THR A 1 97 ? 21.487 -8.598 -1.206 1.00 70.69 97 THR A O 1
ATOM 784 N N . LEU A 1 98 ? 20.981 -6.424 -0.832 1.00 60.41 98 LEU A N 1
ATOM 785 C CA . LEU A 1 98 ? 21.788 -6.247 0.376 1.00 60.41 98 LEU A CA 1
ATOM 786 C C . LEU A 1 98 ? 21.388 -7.251 1.475 1.00 60.41 98 LEU A C 1
ATOM 788 O O . LEU A 1 98 ? 20.622 -6.984 2.390 1.00 60.41 98 LEU A O 1
ATOM 792 N N . LYS A 1 99 ? 21.984 -8.444 1.407 1.00 53.38 99 LYS A N 1
ATOM 793 C CA . LYS A 1 99 ? 22.048 -9.432 2.490 1.00 53.38 99 LYS A CA 1
ATOM 794 C C . LYS A 1 99 ? 23.238 -9.173 3.417 1.00 53.38 99 LYS A C 1
ATOM 796 O O . LYS A 1 99 ? 23.525 -10.003 4.280 1.00 53.38 99 LYS A O 1
ATOM 801 N N . ARG A 1 100 ? 23.979 -8.079 3.216 1.00 41.12 100 ARG A N 1
ATOM 802 C CA . ARG A 1 100 ? 25.225 -7.797 3.928 1.00 41.12 100 ARG A CA 1
ATOM 803 C C . ARG A 1 100 ? 25.151 -6.447 4.623 1.00 41.12 100 ARG A C 1
ATOM 805 O O . ARG A 1 100 ? 24.971 -5.414 3.994 1.00 41.12 100 ARG A O 1
ATOM 812 N N . LYS A 1 101 ? 25.297 -6.555 5.938 1.00 45.72 101 LYS A N 1
ATOM 813 C CA . LYS A 1 101 ? 25.636 -5.526 6.915 1.00 45.72 101 LYS A CA 1
ATOM 814 C C . LYS A 1 101 ? 26.742 -4.626 6.370 1.00 45.72 101 LYS A C 1
ATOM 816 O O . LYS A 1 101 ? 27.669 -5.132 5.730 1.00 45.72 101 LYS A O 1
ATOM 821 N N . LEU A 1 102 ? 26.662 -3.333 6.656 1.00 48.94 102 LEU A N 1
ATOM 822 C CA . LEU A 1 102 ? 27.807 -2.443 6.495 1.00 48.94 102 LEU A CA 1
ATOM 823 C C . LEU A 1 102 ? 28.960 -2.969 7.367 1.00 48.94 102 LEU A C 1
ATOM 825 O O . LEU A 1 102 ? 28.726 -3.540 8.431 1.00 48.94 102 LEU A O 1
ATOM 829 N N . LEU A 1 103 ? 30.209 -2.783 6.930 1.00 47.16 103 LEU A N 1
ATOM 830 C CA . LEU A 1 103 ? 31.413 -3.182 7.685 1.00 47.16 103 LEU A CA 1
ATOM 831 C C . LEU A 1 103 ? 31.485 -2.555 9.095 1.00 47.16 103 LEU A C 1
ATOM 833 O O . LEU A 1 103 ? 32.245 -3.025 9.934 1.00 47.16 103 LEU A O 1
ATOM 837 N N . THR A 1 104 ? 30.679 -1.525 9.355 1.00 53.47 104 THR A N 1
ATOM 838 C CA . THR A 1 104 ? 30.556 -0.800 10.623 1.00 53.47 104 THR A CA 1
ATOM 839 C C . THR A 1 104 ? 29.478 -1.352 11.569 1.00 53.47 104 THR A C 1
ATOM 841 O O . THR A 1 104 ? 29.393 -0.903 12.711 1.00 53.47 104 THR A O 1
ATOM 844 N N . ASP A 1 105 ? 28.667 -2.332 11.154 1.00 49.34 105 ASP A N 1
ATOM 845 C CA . ASP A 1 105 ? 27.628 -2.923 12.008 1.00 49.34 105 ASP A CA 1
ATOM 846 C C . ASP A 1 105 ? 28.229 -3.952 12.984 1.00 49.34 105 ASP A C 1
ATOM 848 O O . ASP A 1 105 ? 28.498 -5.104 12.636 1.00 49.34 105 ASP A O 1
ATOM 852 N N . ALA A 1 106 ? 28.381 -3.550 14.248 1.00 50.78 106 ALA A N 1
ATOM 853 C CA . ALA A 1 106 ? 29.013 -4.335 15.316 1.00 50.78 106 ALA A CA 1
ATOM 854 C C . ALA A 1 106 ? 28.280 -5.636 15.718 1.00 50.78 106 ALA A C 1
ATOM 856 O O . ALA A 1 106 ? 28.819 -6.431 16.492 1.00 50.78 106 ALA A O 1
ATOM 857 N N . HIS A 1 107 ? 27.063 -5.896 15.222 1.00 46.31 107 HIS A N 1
ATOM 858 C CA . HIS A 1 107 ? 26.274 -7.053 15.651 1.00 46.31 107 HIS A CA 1
ATOM 859 C C . HIS A 1 107 ? 25.744 -7.903 14.490 1.00 46.31 107 HIS A C 1
ATOM 861 O O . HIS A 1 107 ? 24.911 -7.451 13.700 1.00 46.31 107 HIS A O 1
ATOM 867 N N . PRO A 1 108 ? 26.132 -9.191 14.412 1.00 44.47 108 PRO A N 1
ATOM 868 C CA . PRO A 1 108 ? 25.790 -10.048 13.290 1.00 44.47 108 PRO A CA 1
ATOM 869 C C . PRO A 1 108 ? 24.312 -10.498 13.215 1.00 44.47 108 PRO A C 1
ATOM 871 O O . PRO A 1 108 ? 23.984 -11.309 12.347 1.00 44.47 108 PRO A O 1
ATOM 874 N N . ALA A 1 109 ? 23.409 -9.969 14.044 1.00 49.72 109 ALA A N 1
ATOM 875 C CA . ALA A 1 109 ? 22.021 -10.433 14.128 1.00 49.72 109 ALA A CA 1
ATOM 876 C C . ALA A 1 109 ? 20.942 -9.332 14.189 1.00 49.72 109 ALA A C 1
ATOM 878 O O . ALA A 1 109 ? 19.773 -9.661 14.392 1.00 49.72 109 ALA A O 1
ATOM 879 N N . LYS A 1 110 ? 21.261 -8.046 13.974 1.00 40.84 110 LYS A N 1
ATOM 880 C CA . LYS A 1 110 ? 20.196 -7.046 13.777 1.00 40.84 110 LYS A CA 1
ATOM 881 C C . LYS A 1 110 ? 19.513 -7.314 12.424 1.00 40.84 110 LYS A C 1
ATOM 883 O O . LYS A 1 110 ? 20.190 -7.409 11.405 1.00 40.84 110 LYS A O 1
ATOM 888 N N . ASN A 1 111 ? 18.186 -7.471 12.439 1.00 46.31 111 ASN A N 1
ATOM 889 C CA . ASN A 1 111 ? 17.276 -7.682 11.292 1.00 46.31 111 ASN A CA 1
ATOM 890 C C . ASN A 1 111 ? 17.003 -9.133 10.840 1.00 46.31 111 ASN A C 1
ATOM 892 O O . ASN A 1 111 ? 16.468 -9.343 9.755 1.00 46.31 111 ASN A O 1
ATOM 896 N N . ILE A 1 112 ? 17.268 -10.155 11.666 1.00 42.03 112 ILE A N 1
ATOM 897 C CA . ILE A 1 112 ? 16.762 -11.522 11.407 1.00 42.03 112 ILE A CA 1
ATOM 898 C C . ILE A 1 112 ? 15.435 -11.759 12.149 1.00 42.03 112 ILE A C 1
ATOM 900 O O . ILE A 1 112 ? 15.269 -12.738 12.867 1.00 42.03 112 ILE A O 1
ATOM 904 N N . LYS A 1 113 ? 14.436 -10.902 11.935 1.00 46.91 113 LYS A N 1
ATOM 905 C CA . LYS A 1 113 ? 13.082 -11.434 11.759 1.00 46.91 113 LYS A CA 1
ATOM 906 C C . LYS A 1 113 ? 12.925 -11.501 10.253 1.00 46.91 113 LYS A C 1
ATOM 908 O O . LYS A 1 113 ? 12.834 -10.468 9.618 1.00 46.91 113 LYS A O 1
ATOM 913 N N . LYS A 1 114 ? 13.047 -12.691 9.663 1.00 45.88 114 LYS A N 1
ATOM 914 C CA . LYS A 1 114 ? 12.825 -12.877 8.224 1.00 45.88 114 LYS A CA 1
ATOM 915 C C . LYS A 1 114 ? 11.312 -12.953 7.994 1.00 45.88 114 LYS A C 1
ATOM 917 O O . LYS A 1 114 ? 10.766 -14.040 8.204 1.00 45.88 114 LYS A O 1
ATOM 922 N N . PRO A 1 115 ? 10.616 -11.899 7.535 1.00 46.28 115 PRO A N 1
ATOM 923 C CA . PRO A 1 115 ? 9.352 -12.108 6.849 1.00 46.28 115 PRO A CA 1
ATOM 924 C C . PRO A 1 115 ? 9.657 -13.010 5.654 1.00 46.28 115 PRO A C 1
ATOM 926 O O . PRO A 1 115 ? 10.545 -12.755 4.839 1.00 46.28 115 PRO A O 1
ATOM 929 N N . ARG A 1 116 ? 9.000 -14.169 5.609 1.00 48.00 116 ARG A N 1
ATOM 930 C CA . ARG A 1 116 ? 9.474 -15.315 4.828 1.00 48.00 116 ARG A CA 1
ATOM 931 C C . ARG A 1 116 ? 9.346 -15.136 3.308 1.00 48.00 116 ARG A C 1
ATOM 933 O O . ARG A 1 116 ? 9.689 -16.097 2.627 1.00 48.00 116 ARG A O 1
ATOM 940 N N . ARG A 1 117 ? 8.880 -13.994 2.756 1.00 45.38 117 ARG A N 1
ATOM 941 C CA . ARG A 1 117 ? 8.736 -13.815 1.287 1.00 45.38 117 ARG A CA 1
ATOM 942 C C . ARG A 1 117 ? 8.358 -12.439 0.688 1.00 45.38 117 ARG A C 1
ATOM 944 O O . ARG A 1 117 ? 8.211 -12.427 -0.528 1.00 45.38 117 ARG A O 1
ATOM 951 N N . ALA A 1 118 ? 8.182 -11.330 1.418 1.00 49.19 118 ALA A N 1
ATOM 952 C CA . ALA A 1 118 ? 7.386 -10.215 0.854 1.00 49.19 118 ALA A CA 1
ATOM 953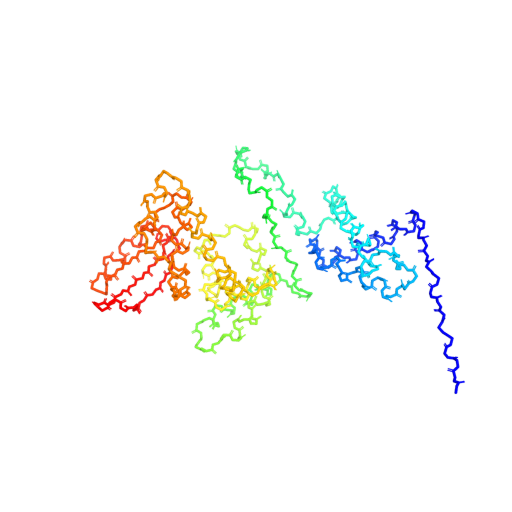 C C . ALA A 1 118 ? 7.974 -8.792 0.858 1.00 49.19 118 ALA A C 1
ATOM 955 O O . ALA A 1 118 ? 7.407 -7.934 0.193 1.00 49.19 118 ALA A O 1
ATOM 956 N N . GLU A 1 119 ? 9.088 -8.506 1.527 1.00 59.84 119 GLU A N 1
ATOM 957 C CA . GLU A 1 119 ? 9.563 -7.115 1.626 1.00 59.84 119 GLU A CA 1
ATOM 958 C C . GLU A 1 119 ? 10.572 -6.800 0.517 1.00 59.84 119 GLU A C 1
ATOM 960 O O . GLU A 1 119 ? 11.780 -6.779 0.733 1.00 59.84 119 GLU A O 1
ATOM 965 N N . SER A 1 120 ? 10.066 -6.624 -0.707 1.00 70.69 120 SER A N 1
ATOM 966 C CA . SER A 1 120 ? 10.820 -5.941 -1.760 1.00 70.69 120 SER A CA 1
ATOM 967 C C . SER A 1 120 ? 10.562 -4.446 -1.619 1.00 70.69 120 SER A C 1
ATOM 969 O O . SER A 1 120 ? 9.432 -3.995 -1.787 1.00 70.69 120 SER A O 1
ATOM 971 N N . ASN A 1 121 ? 11.600 -3.675 -1.319 1.00 83.00 121 ASN A N 1
ATOM 972 C CA . ASN A 1 121 ? 11.550 -2.222 -1.323 1.00 83.00 121 ASN A CA 1
ATOM 973 C C . ASN A 1 121 ? 11.306 -1.735 -2.746 1.00 83.00 121 ASN A C 1
ATOM 975 O O . ASN A 1 121 ? 12.130 -1.967 -3.631 1.00 83.00 121 ASN A O 1
ATOM 979 N N . HIS A 1 122 ? 10.190 -1.046 -2.958 1.00 86.00 122 HIS A N 1
ATOM 980 C CA . HIS A 1 122 ? 9.990 -0.301 -4.187 1.00 86.00 122 HIS A CA 1
ATOM 981 C C . HIS A 1 122 ? 10.917 0.919 -4.190 1.00 86.00 122 HIS A C 1
ATOM 983 O O . HIS A 1 122 ? 10.830 1.752 -3.278 1.00 86.00 122 HIS A O 1
ATOM 989 N N . TYR A 1 123 ? 11.809 0.979 -5.182 1.00 88.38 123 TYR A N 1
ATOM 990 C CA . TYR A 1 123 ? 12.868 1.987 -5.305 1.00 88.38 123 TYR A CA 1
ATOM 991 C C . TYR A 1 123 ? 12.926 2.515 -6.750 1.00 88.38 123 TYR A C 1
ATOM 993 O O . TYR A 1 123 ? 13.778 2.103 -7.539 1.00 88.38 123 TYR A O 1
ATOM 1001 N N . PRO A 1 124 ? 11.962 3.359 -7.147 1.00 89.50 124 PRO A N 1
ATOM 1002 C CA . PRO A 1 124 ? 11.931 3.929 -8.489 1.00 89.50 124 PRO A CA 1
ATOM 1003 C C . PRO A 1 124 ? 13.058 4.956 -8.680 1.00 89.50 124 PRO A C 1
ATOM 1005 O O . PRO A 1 124 ? 13.467 5.644 -7.742 1.00 89.50 124 PRO A O 1
ATOM 1008 N N . SER A 1 125 ? 13.550 5.076 -9.911 1.00 88.31 125 SER A N 1
ATOM 1009 C CA . SER A 1 125 ? 14.489 6.133 -10.301 1.00 88.31 125 SER A CA 1
ATOM 1010 C C . SER A 1 125 ? 13.780 7.486 -10.409 1.00 88.31 125 SER A C 1
ATOM 1012 O O . SER A 1 125 ? 12.572 7.544 -10.654 1.00 88.31 125 SER A O 1
ATOM 1014 N N . LEU A 1 126 ? 14.534 8.578 -10.254 1.00 88.75 126 LEU A N 1
ATOM 1015 C CA . LEU A 1 126 ? 13.999 9.920 -10.487 1.00 88.75 126 LEU A CA 1
ATOM 1016 C C . LEU A 1 126 ? 13.562 10.088 -11.955 1.00 88.75 126 LEU A C 1
ATOM 1018 O O . LEU A 1 126 ? 14.156 9.466 -12.844 1.00 88.75 126 LEU A O 1
ATOM 1022 N N . PRO A 1 127 ? 12.541 10.923 -12.229 1.00 85.31 127 PRO A N 1
ATOM 1023 C CA . PRO A 1 127 ? 12.145 11.239 -13.596 1.00 85.31 127 PRO A CA 1
ATOM 1024 C C . PRO A 1 127 ? 13.294 11.849 -14.411 1.00 85.31 127 PRO A C 1
ATOM 1026 O O . PRO A 1 127 ? 14.232 12.439 -13.875 1.00 85.31 127 PRO A O 1
ATOM 1029 N N . PHE A 1 128 ? 13.210 11.728 -15.736 1.00 80.19 128 PHE A N 1
ATOM 1030 C CA . PHE A 1 128 ? 14.222 12.270 -16.642 1.00 80.19 128 PHE A CA 1
ATOM 1031 C C . PHE A 1 128 ? 14.367 13.793 -16.465 1.00 80.19 128 PHE A C 1
ATOM 1033 O O . PHE A 1 128 ? 13.367 14.508 -16.469 1.00 80.19 128 PHE A O 1
ATOM 1040 N N . ASN A 1 129 ? 15.612 14.270 -16.355 1.00 85.19 129 ASN A N 1
ATOM 1041 C CA . ASN A 1 129 ? 16.009 15.658 -16.062 1.00 85.19 129 ASN A CA 1
ATOM 1042 C C . ASN A 1 129 ? 15.724 16.178 -14.643 1.00 85.19 129 ASN A C 1
ATOM 1044 O O . ASN A 1 129 ? 15.997 17.348 -14.384 1.00 85.19 129 ASN A O 1
ATOM 1048 N N . GLU A 1 130 ? 15.226 15.352 -13.724 1.00 90.06 130 GLU A N 1
ATOM 1049 C CA . GLU A 1 130 ? 15.064 15.753 -12.325 1.00 90.06 130 GLU A CA 1
ATOM 1050 C C . GLU A 1 130 ? 16.308 15.367 -11.513 1.00 90.06 130 GLU A C 1
ATOM 1052 O O . GLU A 1 130 ? 16.857 14.271 -11.656 1.00 90.06 130 GLU A O 1
ATOM 1057 N N . THR A 1 131 ? 16.752 16.267 -10.636 1.00 92.56 131 THR A N 1
ATOM 1058 C CA . THR A 1 131 ? 17.863 16.024 -9.700 1.00 92.56 131 THR A CA 1
ATOM 1059 C C . THR A 1 131 ? 17.365 15.995 -8.253 1.00 92.56 131 THR A C 1
ATOM 1061 O O . THR A 1 131 ? 16.305 16.568 -7.967 1.00 92.56 131 THR A O 1
ATOM 1064 N N . PRO A 1 132 ? 18.112 15.389 -7.309 1.00 92.25 132 PRO A N 1
ATOM 1065 C CA . PRO A 1 132 ? 17.773 15.438 -5.886 1.00 92.25 132 PRO A CA 1
ATOM 1066 C C . PRO A 1 132 ? 17.525 16.863 -5.369 1.00 92.25 132 PRO A C 1
ATOM 1068 O O . PRO A 1 132 ? 16.605 17.082 -4.586 1.00 92.25 132 PRO A O 1
ATOM 1071 N N . GLU A 1 133 ? 18.284 17.849 -5.849 1.00 94.44 133 GLU A N 1
ATOM 1072 C CA . GLU A 1 133 ? 18.134 19.256 -5.466 1.00 94.44 133 GLU A CA 1
ATOM 1073 C C . GLU A 1 133 ? 16.807 19.840 -5.960 1.00 94.44 133 GLU A C 1
ATOM 1075 O O . GLU A 1 133 ? 16.113 20.516 -5.201 1.00 94.44 133 GLU A O 1
ATOM 1080 N N . SER A 1 134 ? 16.419 19.554 -7.208 1.00 94.81 134 SER A N 1
ATOM 1081 C CA . SER A 1 134 ? 15.121 19.989 -7.746 1.00 94.81 134 SER A CA 1
ATOM 1082 C C . SER A 1 134 ? 13.941 19.343 -7.006 1.00 94.81 134 SER A C 1
ATOM 1084 O O . SER A 1 134 ? 12.942 20.003 -6.721 1.00 94.81 134 SER A O 1
ATOM 1086 N N . MET A 1 135 ? 14.074 18.072 -6.611 1.00 95.50 135 MET A N 1
ATOM 1087 C CA . MET A 1 135 ? 13.046 17.357 -5.852 1.00 95.50 135 MET A CA 1
ATOM 1088 C C . MET A 1 135 ? 12.937 17.867 -4.416 1.00 95.50 135 MET A C 1
ATOM 1090 O O . MET A 1 135 ? 11.829 17.987 -3.893 1.00 95.50 135 MET A O 1
ATOM 1094 N N . GLU A 1 136 ? 14.055 18.243 -3.792 1.00 95.62 136 GLU A N 1
ATOM 1095 C CA . GLU A 1 136 ? 14.038 18.896 -2.482 1.00 95.62 136 GLU A CA 1
ATOM 1096 C C . GLU A 1 136 ? 13.354 20.272 -2.551 1.00 95.62 136 GLU A C 1
ATOM 1098 O O . GLU A 1 136 ? 12.595 20.614 -1.646 1.00 95.62 136 GLU A O 1
ATOM 1103 N N . GLN A 1 137 ? 13.531 21.038 -3.636 1.00 95.50 137 GLN A N 1
ATOM 1104 C CA . GLN A 1 137 ? 12.790 22.292 -3.844 1.00 95.50 137 GLN A CA 1
ATOM 1105 C C . GLN A 1 137 ? 11.278 22.052 -3.967 1.00 95.50 137 GLN A C 1
ATOM 1107 O O . GLN A 1 137 ? 10.490 22.760 -3.334 1.00 95.50 137 GLN A O 1
ATOM 1112 N N . GLU A 1 138 ? 10.859 21.036 -4.728 1.00 95.00 138 GLU A N 1
ATOM 1113 C CA . GLU A 1 138 ? 9.444 20.658 -4.836 1.00 95.00 138 GLU A CA 1
ATOM 1114 C C . GLU A 1 138 ? 8.856 20.217 -3.488 1.00 95.00 138 GLU A C 1
ATOM 1116 O O . GLU A 1 138 ? 7.750 20.638 -3.133 1.00 95.00 138 GLU A O 1
ATOM 1121 N N . ARG A 1 139 ? 9.612 19.448 -2.695 1.00 95.44 139 ARG A N 1
ATOM 1122 C CA . ARG A 1 139 ? 9.230 19.059 -1.330 1.00 95.44 139 ARG A CA 1
ATOM 1123 C C . ARG A 1 139 ? 9.092 20.272 -0.406 1.00 95.44 139 ARG A C 1
ATOM 1125 O O . ARG A 1 139 ? 8.122 20.370 0.340 1.00 95.44 139 ARG A O 1
ATOM 1132 N N . VAL A 1 140 ? 10.027 21.222 -0.442 1.00 96.31 140 VAL A N 1
ATOM 1133 C CA . VAL A 1 140 ? 9.920 22.458 0.355 1.00 96.31 140 VAL A CA 1
ATOM 1134 C C . VAL A 1 140 ? 8.675 23.252 -0.046 1.00 96.31 140 VAL A C 1
ATOM 1136 O O . VAL A 1 140 ? 7.943 23.722 0.826 1.00 96.31 140 VAL A O 1
ATOM 1139 N N . ALA A 1 141 ? 8.382 23.355 -1.345 1.00 95.62 141 ALA A N 1
ATOM 1140 C CA . ALA A 1 141 ? 7.166 24.004 -1.824 1.00 95.62 141 ALA A CA 1
ATOM 1141 C C . ALA A 1 141 ? 5.898 23.296 -1.310 1.00 95.62 141 ALA A C 1
ATOM 1143 O O . ALA A 1 141 ? 4.960 23.974 -0.882 1.00 95.62 141 ALA A O 1
ATOM 1144 N N . LEU A 1 142 ? 5.884 21.956 -1.274 1.00 95.75 142 LEU A N 1
ATOM 1145 C CA . LEU A 1 142 ? 4.775 21.153 -0.745 1.00 95.75 142 LEU A CA 1
ATOM 1146 C C . LEU A 1 142 ? 4.398 21.542 0.696 1.00 95.75 142 LEU A C 1
ATOM 1148 O O . LEU A 1 142 ? 3.210 21.629 1.000 1.00 95.75 142 LEU A O 1
ATOM 1152 N N . LEU A 1 143 ? 5.369 21.869 1.560 1.00 95.88 143 LEU A N 1
ATOM 1153 C CA . LEU A 1 143 ? 5.099 22.294 2.946 1.00 95.88 143 LEU A CA 1
ATOM 1154 C C . LEU A 1 143 ? 4.209 23.542 3.036 1.00 95.88 143 LEU A C 1
ATOM 1156 O O . LEU A 1 143 ? 3.467 23.717 4.004 1.00 95.88 143 LEU A O 1
ATOM 1160 N N . SER A 1 144 ? 4.297 24.431 2.045 1.00 95.31 144 SER A N 1
ATOM 1161 C CA . SER A 1 144 ? 3.427 25.605 1.957 1.00 95.31 144 SER A CA 1
ATOM 1162 C C . SER A 1 144 ? 2.054 25.262 1.379 1.00 95.31 144 SER A C 1
ATOM 1164 O O . SER A 1 144 ? 1.054 25.837 1.802 1.00 95.31 144 SER A O 1
ATOM 1166 N N . GLU A 1 145 ? 1.990 24.298 0.457 1.00 95.56 145 GLU A N 1
ATOM 1167 C CA . GLU A 1 145 ? 0.754 23.865 -0.195 1.00 95.56 145 GLU A CA 1
ATOM 1168 C C . GLU A 1 145 ? -0.188 23.129 0.762 1.00 95.56 145 GLU A C 1
ATOM 1170 O O . GLU A 1 145 ? -1.390 23.388 0.722 1.00 95.56 145 GLU A O 1
ATOM 1175 N N . VAL A 1 146 ? 0.345 22.290 1.655 1.00 94.25 146 VAL A N 1
ATOM 1176 C CA . VAL A 1 146 ? -0.431 21.545 2.670 1.00 94.25 146 VAL A CA 1
ATOM 1177 C C . VAL A 1 146 ? -1.145 22.478 3.657 1.00 94.25 146 VAL A C 1
ATOM 1179 O O . VAL A 1 146 ? -2.212 22.168 4.171 1.00 94.25 146 VAL A O 1
ATOM 1182 N N . LYS A 1 147 ? -0.610 23.684 3.883 1.00 93.81 147 LYS A N 1
ATOM 1183 C CA . LYS A 1 147 ? -1.224 24.680 4.779 1.00 93.81 147 LYS A CA 1
ATOM 1184 C C . LYS A 1 147 ? -2.394 25.435 4.139 1.00 93.81 147 LYS A C 1
ATOM 1186 O O . LYS A 1 147 ? -3.090 26.181 4.830 1.00 93.81 147 LYS A O 1
ATOM 1191 N N . LYS A 1 148 ? -2.603 25.306 2.824 1.00 94.44 148 LYS A N 1
ATOM 1192 C CA . LYS A 1 148 ? -3.656 26.025 2.095 1.00 94.44 148 LYS A CA 1
ATOM 1193 C C . LYS A 1 148 ? -4.966 25.244 2.136 1.00 94.44 148 LYS A C 1
ATOM 1195 O O . LYS A 1 148 ? -5.000 24.034 1.946 1.00 94.44 148 LYS A O 1
ATOM 1200 N N . ARG A 1 149 ? -6.080 25.960 2.305 1.00 91.25 149 ARG A N 1
ATOM 1201 C CA . ARG A 1 149 ? -7.421 25.362 2.229 1.00 91.25 149 ARG A CA 1
ATOM 1202 C C . ARG A 1 149 ? -7.736 24.917 0.797 1.00 91.25 149 ARG A C 1
ATOM 1204 O O . ARG A 1 149 ? -7.410 25.631 -0.147 1.00 91.25 149 ARG A O 1
ATOM 1211 N N . ASN A 1 150 ? -8.434 23.787 0.657 1.00 90.44 150 ASN A N 1
ATOM 1212 C CA . ASN A 1 150 ? -8.940 23.248 -0.616 1.00 90.44 150 ASN A CA 1
ATOM 1213 C C . ASN A 1 150 ? -7.867 23.021 -1.698 1.00 90.44 150 ASN A C 1
ATOM 1215 O O . ASN A 1 150 ? -8.126 23.220 -2.882 1.00 90.44 150 ASN A O 1
ATOM 1219 N N . ASN A 1 151 ? -6.666 22.590 -1.307 1.00 93.88 151 ASN A N 1
ATOM 1220 C CA . ASN A 1 151 ? -5.514 22.495 -2.209 1.00 93.88 151 ASN A CA 1
ATOM 1221 C C . ASN A 1 151 ? -5.117 21.056 -2.599 1.00 93.88 151 ASN A C 1
ATOM 1223 O O . ASN A 1 151 ? -4.004 20.800 -3.057 1.00 93.88 151 ASN A O 1
ATOM 1227 N N . VAL A 1 152 ? -6.046 20.114 -2.434 1.00 92.69 152 VAL A N 1
ATOM 1228 C CA . VAL A 1 152 ? -5.840 18.666 -2.613 1.00 92.69 152 VAL A CA 1
ATOM 1229 C C . VAL A 1 152 ? -5.209 18.316 -3.964 1.00 92.69 152 VAL A C 1
ATOM 1231 O O . VAL A 1 152 ? -4.279 17.522 -4.031 1.00 92.69 152 VAL A O 1
ATOM 1234 N N . GLN A 1 153 ? -5.679 18.920 -5.061 1.00 94.19 153 GLN A N 1
ATOM 1235 C CA . GLN A 1 153 ? -5.177 18.591 -6.402 1.00 94.19 153 GLN A CA 1
ATOM 1236 C C . GLN A 1 153 ? -3.698 18.962 -6.578 1.00 94.19 153 GLN A C 1
ATOM 1238 O O . GLN A 1 153 ? -2.933 18.182 -7.145 1.00 94.19 153 GLN A O 1
ATOM 1243 N N . THR A 1 154 ? -3.289 20.123 -6.065 1.00 95.69 154 THR A N 1
ATOM 1244 C CA . THR A 1 154 ? -1.898 20.589 -6.115 1.00 95.69 154 THR A CA 1
ATOM 1245 C C . THR A 1 154 ? -0.993 19.697 -5.271 1.00 95.69 154 THR A C 1
ATOM 1247 O O . THR A 1 154 ? 0.086 19.314 -5.725 1.00 95.69 154 THR A O 1
ATOM 1250 N N . ILE A 1 155 ? -1.443 19.337 -4.062 1.00 95.81 155 ILE A N 1
ATOM 1251 C CA . ILE A 1 155 ? -0.737 18.417 -3.158 1.00 95.81 155 ILE A CA 1
ATOM 1252 C C . ILE A 1 155 ? -0.510 17.082 -3.867 1.00 95.81 155 ILE A C 1
ATOM 1254 O O . ILE A 1 155 ? 0.636 16.658 -4.000 1.00 95.81 155 ILE A O 1
ATOM 1258 N N . ARG A 1 156 ? -1.568 16.491 -4.434 1.00 95.06 156 ARG A N 1
ATOM 1259 C CA . ARG A 1 156 ? -1.502 15.219 -5.163 1.00 95.06 156 ARG A CA 1
ATOM 1260 C C . ARG A 1 156 ? -0.518 15.246 -6.326 1.00 95.06 156 ARG A C 1
ATOM 1262 O O . ARG A 1 156 ? 0.257 14.310 -6.505 1.00 95.06 156 ARG A O 1
ATOM 1269 N N . GLN A 1 157 ? -0.531 16.312 -7.126 1.00 94.88 157 GLN A N 1
ATOM 1270 C CA . GLN A 1 157 ? 0.396 16.465 -8.252 1.00 94.88 157 GLN A CA 1
ATOM 1271 C C . GLN A 1 157 ? 1.849 16.566 -7.783 1.00 94.88 157 GLN A C 1
ATOM 1273 O O . GLN A 1 157 ? 2.727 15.916 -8.355 1.00 94.88 157 GLN A O 1
ATOM 1278 N N . LYS A 1 158 ? 2.108 17.348 -6.730 1.00 95.25 158 LYS A N 1
ATOM 1279 C CA . LYS A 1 158 ? 3.451 17.487 -6.157 1.00 95.25 158 LYS A CA 1
ATOM 1280 C C . LYS A 1 158 ? 3.939 16.179 -5.550 1.00 95.25 158 LYS A C 1
ATOM 1282 O O . LYS A 1 158 ? 5.035 15.753 -5.890 1.00 95.25 158 LYS A O 1
ATOM 1287 N N . MET A 1 159 ? 3.105 15.511 -4.757 1.00 95.69 159 MET A N 1
ATOM 1288 C CA . MET A 1 159 ? 3.396 14.200 -4.176 1.00 95.69 159 MET A CA 1
ATOM 1289 C C . MET A 1 159 ? 3.713 13.161 -5.256 1.00 95.69 159 MET A C 1
ATOM 1291 O O . MET A 1 159 ? 4.706 12.447 -5.146 1.00 95.69 159 MET A O 1
ATOM 1295 N N . ALA A 1 160 ? 2.943 13.131 -6.351 1.00 94.56 160 ALA A N 1
ATOM 1296 C CA . ALA A 1 160 ? 3.218 12.247 -7.482 1.00 94.56 160 ALA A CA 1
ATOM 1297 C C . ALA A 1 160 ? 4.565 12.554 -8.154 1.00 94.56 160 ALA A C 1
ATOM 1299 O O . ALA A 1 160 ? 5.307 11.630 -8.487 1.00 94.56 160 ALA A O 1
ATOM 1300 N N . ARG A 1 161 ? 4.911 13.837 -8.326 1.00 93.56 161 ARG A N 1
ATOM 1301 C CA . ARG A 1 161 ? 6.200 14.250 -8.903 1.00 93.56 161 ARG A CA 1
ATOM 1302 C C . ARG A 1 161 ? 7.377 13.876 -8.003 1.00 93.56 161 ARG A C 1
ATOM 1304 O O . ARG A 1 161 ? 8.402 13.424 -8.502 1.00 93.56 161 ARG A O 1
ATOM 1311 N N . THR A 1 162 ? 7.222 14.016 -6.689 1.00 95.19 162 THR A N 1
ATOM 1312 C CA . THR A 1 162 ? 8.276 13.731 -5.706 1.00 95.19 162 THR A CA 1
ATOM 1313 C C . THR A 1 162 ? 8.306 12.283 -5.217 1.00 95.19 162 THR A C 1
ATOM 1315 O O . THR A 1 162 ? 9.164 11.942 -4.403 1.00 95.19 162 THR A O 1
ATOM 1318 N N . PHE A 1 163 ? 7.405 11.425 -5.700 1.00 94.81 163 PHE A N 1
ATOM 1319 C CA . PHE A 1 163 ? 7.237 10.046 -5.233 1.00 94.81 163 PHE A CA 1
ATOM 1320 C C . PHE A 1 163 ? 8.558 9.272 -5.184 1.00 94.81 163 PHE A C 1
ATOM 1322 O O . PHE A 1 163 ? 8.903 8.677 -4.163 1.00 94.81 163 PHE A O 1
ATOM 1329 N N . ALA A 1 164 ? 9.335 9.315 -6.271 1.00 93.56 164 ALA A N 1
ATOM 1330 C CA . ALA A 1 164 ? 10.587 8.574 -6.333 1.00 93.56 164 ALA A CA 1
ATOM 1331 C C . ALA A 1 164 ? 11.603 9.064 -5.299 1.00 93.56 164 ALA A C 1
ATOM 1333 O O . ALA A 1 164 ? 12.167 8.259 -4.563 1.00 93.56 164 ALA A O 1
ATOM 1334 N N . PHE A 1 165 ? 11.763 10.381 -5.180 1.00 94.62 165 PHE A N 1
ATOM 1335 C CA . PHE A 1 165 ? 12.661 10.992 -4.206 1.00 94.62 165 PHE A CA 1
ATOM 1336 C C . PHE A 1 165 ? 12.273 10.646 -2.762 1.00 94.62 165 PHE A C 1
ATOM 1338 O O . PHE A 1 165 ? 13.122 10.258 -1.963 1.00 94.62 165 PHE A O 1
ATOM 1345 N N . GLN A 1 166 ? 10.980 10.706 -2.441 1.00 93.81 166 GLN A N 1
ATOM 1346 C CA . GLN A 1 166 ? 10.463 10.319 -1.131 1.00 93.81 166 GLN A CA 1
ATOM 1347 C C . GLN A 1 166 ? 10.722 8.835 -0.826 1.00 93.81 166 GLN A C 1
ATOM 1349 O O . GLN A 1 166 ? 11.181 8.495 0.264 1.00 93.81 166 GLN A O 1
ATOM 1354 N N . ARG A 1 167 ? 10.458 7.932 -1.780 1.00 91.94 167 ARG A N 1
ATOM 1355 C CA . ARG A 1 167 ? 10.707 6.491 -1.612 1.00 91.94 167 ARG A CA 1
ATOM 1356 C C . ARG A 1 167 ? 12.183 6.183 -1.390 1.00 91.94 167 ARG A C 1
ATOM 1358 O O . ARG A 1 167 ? 12.492 5.362 -0.529 1.00 91.94 167 ARG A O 1
ATOM 1365 N N . GLN A 1 168 ? 13.070 6.840 -2.133 1.00 90.88 168 GLN A N 1
ATOM 1366 C CA . GLN A 1 168 ? 14.515 6.719 -1.944 1.00 90.88 168 GLN A CA 1
ATOM 1367 C C . GLN A 1 168 ? 14.920 7.203 -0.549 1.00 90.88 168 GLN A C 1
ATOM 1369 O O . GLN A 1 168 ? 15.594 6.480 0.174 1.00 90.88 168 GLN A O 1
ATOM 1374 N N . GLU A 1 169 ? 14.414 8.361 -0.113 1.00 90.12 169 GLU A N 1
ATOM 1375 C CA . GLU A 1 169 ? 14.672 8.894 1.226 1.00 90.12 169 GLU A CA 1
ATOM 1376 C C . GLU A 1 169 ? 14.255 7.924 2.343 1.00 90.12 169 GLU A C 1
ATOM 1378 O O . GLU A 1 169 ? 15.069 7.621 3.217 1.00 90.12 169 GLU A O 1
ATOM 1383 N N . ILE A 1 170 ? 13.028 7.395 2.289 1.00 88.31 170 ILE A N 1
ATOM 1384 C CA . ILE A 1 170 ? 12.500 6.448 3.287 1.00 88.31 170 ILE A CA 1
ATOM 1385 C C . ILE A 1 170 ? 13.368 5.185 3.355 1.00 88.31 170 ILE A C 1
ATOM 1387 O O . ILE A 1 170 ? 13.679 4.690 4.440 1.00 88.31 170 ILE A O 1
ATOM 1391 N N . VAL A 1 171 ? 13.758 4.654 2.196 1.00 86.50 171 VAL A N 1
ATOM 1392 C CA . VAL A 1 171 ? 14.524 3.407 2.100 1.00 86.50 171 VAL A CA 1
ATOM 1393 C C . VAL A 1 171 ? 15.981 3.599 2.532 1.00 86.50 171 VAL A C 1
ATOM 1395 O O . VAL A 1 171 ? 16.513 2.757 3.260 1.00 86.50 171 VAL A O 1
ATOM 1398 N N . ASP A 1 172 ? 16.614 4.699 2.125 1.00 86.19 172 ASP A N 1
ATOM 1399 C CA . ASP A 1 172 ? 18.045 4.930 2.328 1.00 86.19 172 ASP A CA 1
ATOM 1400 C C . ASP A 1 172 ? 18.351 5.482 3.721 1.00 86.19 172 ASP A C 1
ATOM 1402 O O . ASP A 1 172 ? 19.285 5.021 4.383 1.00 86.19 172 ASP A O 1
ATOM 1406 N N . LYS A 1 173 ? 17.562 6.456 4.192 1.00 82.38 173 LYS A N 1
ATOM 1407 C CA . LYS A 1 173 ? 17.830 7.153 5.458 1.00 82.38 173 LYS A CA 1
ATOM 1408 C C . LYS A 1 173 ? 17.224 6.457 6.670 1.00 82.38 173 LYS A C 1
ATOM 1410 O O . LYS A 1 173 ? 17.654 6.744 7.783 1.00 82.38 173 LYS A O 1
ATOM 1415 N N . LYS A 1 174 ? 16.260 5.544 6.476 1.00 77.62 174 LYS A N 1
ATOM 1416 C CA . LYS A 1 174 ? 15.474 4.934 7.568 1.00 77.62 174 LYS A CA 1
ATOM 1417 C C . LYS A 1 174 ? 14.929 6.004 8.523 1.00 77.62 174 LYS A C 1
ATOM 1419 O O . LYS A 1 174 ? 15.089 5.905 9.738 1.00 77.62 174 LYS A O 1
ATOM 1424 N N . THR A 1 175 ? 14.359 7.044 7.921 1.00 80.44 175 THR A N 1
ATOM 1425 C CA . THR A 1 175 ? 13.818 8.242 8.567 1.00 80.44 175 THR A CA 1
ATOM 1426 C C . THR A 1 175 ? 12.863 7.872 9.701 1.00 80.44 175 THR A C 1
ATOM 1428 O O . THR A 1 175 ? 12.057 6.950 9.553 1.00 80.44 175 THR A O 1
ATOM 1431 N N . SER A 1 176 ? 12.964 8.573 10.834 1.00 86.06 176 SER A N 1
ATOM 1432 C CA . SER A 1 176 ? 12.030 8.385 11.951 1.00 86.06 176 SER A CA 1
ATOM 1433 C C . SER A 1 176 ? 10.627 8.862 11.572 1.00 86.06 176 SER A C 1
ATOM 1435 O O . SER A 1 176 ? 10.464 9.663 10.649 1.00 86.06 176 SER A O 1
ATOM 1437 N N . LEU A 1 177 ? 9.599 8.409 12.293 1.00 85.44 177 LEU A N 1
ATOM 1438 C CA . LEU A 1 177 ? 8.232 8.848 12.024 1.00 85.44 177 LEU A CA 1
ATOM 1439 C C . LEU A 1 177 ? 8.084 10.370 12.182 1.00 85.44 177 LEU A C 1
ATOM 1441 O O . LEU A 1 177 ? 7.496 11.015 11.317 1.00 85.44 177 LEU A O 1
ATOM 1445 N N . HIS A 1 178 ? 8.672 10.947 13.234 1.00 87.81 178 HIS A N 1
ATOM 1446 C CA . HIS A 1 178 ? 8.686 12.394 13.459 1.00 87.81 178 HIS A CA 1
ATOM 1447 C C . HIS A 1 178 ? 9.257 13.157 12.255 1.00 87.81 178 HIS A C 1
ATOM 1449 O O . HIS A 1 178 ? 8.622 14.066 11.725 1.00 87.81 178 HIS A O 1
ATOM 1455 N N . GLU A 1 179 ? 10.428 12.747 11.762 1.00 91.00 179 GLU A N 1
ATOM 1456 C CA . GLU A 1 179 ? 11.038 13.358 10.578 1.00 91.00 179 GLU A CA 1
ATOM 1457 C C . GLU A 1 179 ? 10.178 13.161 9.318 1.00 91.00 179 GLU A C 1
ATOM 1459 O O . GLU A 1 179 ? 10.129 14.048 8.464 1.00 91.00 179 GLU A O 1
ATOM 1464 N N . MET A 1 180 ? 9.474 12.029 9.186 1.00 90.69 180 MET A N 1
ATOM 1465 C CA . MET A 1 180 ? 8.540 11.807 8.077 1.00 90.69 180 MET A CA 1
ATOM 1466 C C . MET A 1 180 ? 7.352 12.770 8.131 1.00 90.69 180 MET A C 1
ATOM 1468 O O . MET A 1 180 ? 6.999 13.331 7.094 1.00 90.69 180 MET A O 1
ATOM 1472 N N . ILE A 1 181 ? 6.768 12.996 9.310 1.00 90.25 181 ILE A N 1
ATOM 1473 C CA . ILE A 1 181 ? 5.665 13.951 9.502 1.00 90.25 181 ILE A CA 1
ATOM 1474 C C . ILE A 1 181 ? 6.126 15.367 9.145 1.00 90.25 181 ILE A C 1
ATOM 1476 O O . ILE A 1 181 ? 5.431 16.084 8.426 1.00 90.25 181 ILE A O 1
ATOM 1480 N N . GLU A 1 182 ? 7.318 15.769 9.587 1.00 92.31 182 GLU A N 1
ATOM 1481 C CA . GLU A 1 182 ? 7.855 17.102 9.299 1.00 92.31 182 GLU A CA 1
ATOM 1482 C C . GLU A 1 182 ? 8.196 17.301 7.818 1.00 92.31 182 GLU A C 1
ATOM 1484 O O . GLU A 1 182 ? 7.928 18.362 7.243 1.00 92.31 182 GLU A O 1
ATOM 1489 N N . ARG A 1 183 ? 8.816 16.300 7.182 1.00 94.12 183 ARG A N 1
ATOM 1490 C CA . ARG A 1 183 ? 9.293 16.420 5.797 1.00 94.12 183 ARG A CA 1
ATOM 1491 C C . ARG A 1 183 ? 8.197 16.185 4.767 1.00 94.12 183 ARG A C 1
ATOM 1493 O O . ARG A 1 183 ? 8.244 16.826 3.712 1.00 94.12 183 ARG A O 1
ATOM 1500 N N . TRP A 1 184 ? 7.242 15.308 5.076 1.00 94.94 184 TRP A N 1
ATOM 1501 C CA . TRP A 1 184 ? 6.179 14.831 4.190 1.00 94.94 184 TRP A CA 1
ATOM 1502 C C . TRP A 1 184 ? 4.813 14.794 4.899 1.00 94.94 184 TRP A C 1
ATOM 1504 O O . TRP A 1 184 ? 4.175 13.742 4.941 1.00 94.94 184 TRP A O 1
ATOM 1514 N N . PRO A 1 185 ? 4.307 15.930 5.412 1.00 9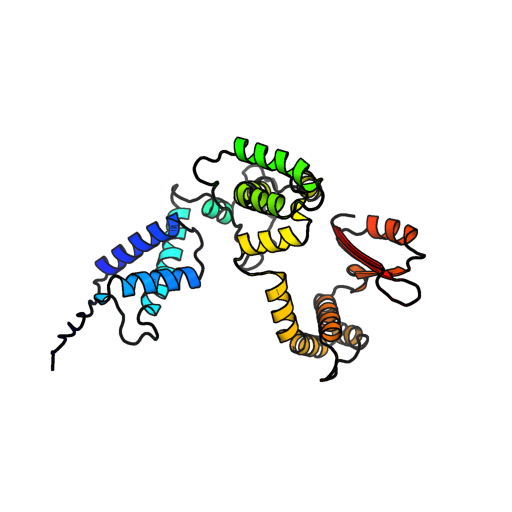4.25 185 PRO A N 1
ATOM 1515 C CA . PRO A 1 185 ? 3.062 15.961 6.189 1.00 94.25 185 PRO A CA 1
ATOM 1516 C C . PRO A 1 185 ? 1.854 15.423 5.410 1.00 94.25 185 PRO A C 1
ATOM 1518 O O . PRO A 1 185 ? 0.972 14.798 5.990 1.00 94.25 185 PRO A O 1
ATOM 1521 N N . ALA A 1 186 ? 1.850 15.586 4.083 1.00 95.06 186 ALA A N 1
ATOM 1522 C CA . ALA A 1 186 ? 0.802 15.065 3.214 1.00 95.06 186 ALA A CA 1
ATOM 1523 C C . ALA A 1 186 ? 0.674 13.529 3.268 1.00 95.06 186 ALA A C 1
ATOM 1525 O O . ALA A 1 186 ? -0.420 13.023 3.069 1.00 95.06 186 ALA A O 1
ATOM 1526 N N . LEU A 1 187 ? 1.734 12.772 3.603 1.00 92.94 187 LEU A N 1
ATOM 1527 C CA . LEU A 1 187 ? 1.648 11.309 3.779 1.00 92.94 187 LEU A CA 1
ATOM 1528 C C . LEU A 1 187 ? 0.693 10.875 4.896 1.00 92.94 187 LEU A C 1
ATOM 1530 O O . LEU A 1 187 ? 0.333 9.704 4.958 1.00 92.94 187 LEU A O 1
ATOM 1534 N N . PHE A 1 188 ? 0.306 11.795 5.775 1.00 90.75 188 PHE A N 1
ATOM 1535 C CA . PHE A 1 188 ? -0.606 11.543 6.886 1.00 90.75 188 PHE A CA 1
ATOM 1536 C C . PHE A 1 188 ? -2.034 12.015 6.581 1.00 90.75 188 PHE A C 1
ATOM 1538 O O . PHE A 1 188 ? -2.915 11.927 7.433 1.00 90.75 188 PHE A O 1
ATOM 1545 N N . GLU A 1 189 ? -2.292 12.461 5.350 1.00 90.44 189 GLU A N 1
ATOM 1546 C CA . GLU A 1 189 ? -3.637 12.702 4.842 1.00 90.44 189 GLU A CA 1
ATOM 1547 C C . GLU A 1 189 ? -4.186 11.429 4.182 1.00 90.44 189 GLU A C 1
ATOM 1549 O O . GLU A 1 189 ? -3.546 10.825 3.321 1.00 90.44 189 GLU A O 1
ATOM 1554 N N . VAL A 1 190 ? -5.417 11.036 4.533 1.00 89.56 190 VAL A N 1
ATOM 1555 C CA . VAL A 1 190 ? -6.067 9.803 4.034 1.00 89.56 190 VAL A CA 1
ATOM 1556 C C . VAL A 1 190 ? -6.074 9.715 2.502 1.00 89.56 190 VAL A C 1
ATOM 1558 O O . VAL A 1 190 ? -5.935 8.631 1.930 1.00 89.56 190 VAL A O 1
ATOM 1561 N N . GLN A 1 191 ? -6.227 10.852 1.820 1.00 91.69 191 GLN A N 1
ATOM 1562 C CA . GLN A 1 191 ? -6.232 10.913 0.359 1.00 91.69 191 GLN A CA 1
ATOM 1563 C C . GLN A 1 191 ? -4.867 10.537 -0.223 1.00 91.69 191 GLN A C 1
ATOM 1565 O O . GLN A 1 191 ? -4.800 9.680 -1.102 1.00 91.69 191 GLN A O 1
ATOM 1570 N N . GLU A 1 192 ? -3.778 11.099 0.299 1.00 93.81 192 GLU A N 1
ATOM 1571 C CA . GLU A 1 192 ? -2.438 10.779 -0.194 1.00 93.81 192 GLU A CA 1
ATOM 1572 C C . GLU A 1 192 ? -1.976 9.386 0.235 1.00 93.81 192 GLU A C 1
ATOM 1574 O O . GLU A 1 192 ? -1.307 8.730 -0.553 1.00 93.81 192 GLU A O 1
ATOM 1579 N N . VAL A 1 193 ? -2.394 8.864 1.396 1.00 92.19 193 VAL A N 1
ATOM 1580 C CA . VAL A 1 193 ? -2.145 7.451 1.755 1.00 92.19 193 VAL A CA 1
ATOM 1581 C C . VAL A 1 193 ? -2.718 6.507 0.693 1.00 92.19 193 VAL A C 1
ATOM 1583 O O . VAL A 1 193 ? -2.048 5.563 0.266 1.00 92.19 193 VAL A O 1
ATOM 1586 N N . ASN A 1 194 ? -3.946 6.765 0.233 1.00 93.75 194 ASN A N 1
ATOM 1587 C CA . ASN A 1 194 ? -4.569 5.979 -0.830 1.00 93.75 194 ASN A CA 1
ATOM 1588 C C . ASN A 1 194 ? -3.801 6.102 -2.156 1.00 93.75 194 ASN A C 1
ATOM 1590 O O . ASN A 1 194 ? -3.558 5.095 -2.824 1.00 93.75 194 ASN A O 1
ATOM 1594 N N . GLU A 1 195 ? -3.398 7.316 -2.529 1.00 94.88 195 GLU A N 1
ATOM 1595 C CA . GLU A 1 195 ? -2.647 7.568 -3.763 1.00 94.88 195 GLU A CA 1
ATOM 1596 C C . GLU A 1 195 ? -1.257 6.927 -3.745 1.00 94.88 195 GLU A C 1
ATOM 1598 O O . GLU A 1 195 ? -0.863 6.284 -4.716 1.00 94.88 195 GLU A O 1
ATOM 1603 N N . GLU A 1 196 ? -0.530 7.037 -2.638 1.00 93.06 196 GLU A N 1
ATOM 1604 C CA . GLU A 1 196 ? 0.768 6.396 -2.430 1.00 93.06 196 GLU A CA 1
ATOM 1605 C C . GLU A 1 196 ? 0.666 4.875 -2.503 1.00 93.06 196 GLU A C 1
ATOM 1607 O O . GLU A 1 196 ? 1.451 4.213 -3.190 1.00 93.06 196 GLU A O 1
ATOM 1612 N N . PHE A 1 197 ? -0.358 4.302 -1.868 1.00 93.00 197 PHE A N 1
ATOM 1613 C CA . PHE A 1 197 ? -0.602 2.870 -1.960 1.00 93.00 197 PHE A CA 1
ATOM 1614 C C . PHE A 1 197 ? -0.863 2.436 -3.409 1.00 93.00 197 PHE A C 1
ATOM 1616 O O . PHE A 1 197 ? -0.331 1.409 -3.842 1.00 93.00 197 PHE A O 1
ATOM 1623 N N . ILE A 1 198 ? -1.614 3.220 -4.190 1.00 93.00 198 ILE A N 1
ATOM 1624 C CA . ILE A 1 198 ? -1.815 2.969 -5.625 1.00 93.00 198 ILE A CA 1
ATOM 1625 C C . ILE A 1 198 ? -0.494 3.096 -6.394 1.00 93.00 198 ILE A C 1
ATOM 1627 O O . ILE A 1 198 ? -0.210 2.237 -7.224 1.00 93.00 198 ILE A O 1
ATOM 1631 N N . ARG A 1 199 ? 0.343 4.105 -6.127 1.00 91.50 199 ARG A N 1
ATOM 1632 C CA . ARG A 1 199 ? 1.645 4.269 -6.808 1.00 91.50 199 ARG A CA 1
ATOM 1633 C C . ARG A 1 199 ? 2.558 3.062 -6.584 1.00 91.50 199 ARG A C 1
ATOM 1635 O O . ARG A 1 199 ? 3.213 2.609 -7.517 1.00 91.50 199 ARG A O 1
ATOM 1642 N N . VAL A 1 200 ? 2.561 2.506 -5.371 1.00 89.12 200 VAL A N 1
ATOM 1643 C CA . VAL A 1 200 ? 3.391 1.343 -5.016 1.00 89.12 200 VAL A CA 1
ATOM 1644 C C . VAL A 1 200 ? 2.802 0.027 -5.531 1.00 89.12 200 VAL A C 1
ATOM 1646 O O . VAL A 1 200 ? 3.533 -0.834 -6.021 1.00 89.12 200 VAL A O 1
ATOM 1649 N N . THR A 1 201 ? 1.491 -0.170 -5.386 1.00 88.62 201 THR A N 1
ATOM 1650 C CA .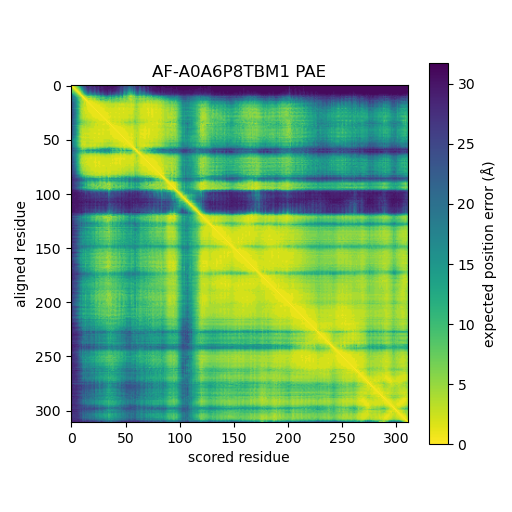 THR A 1 201 ? 0.861 -1.491 -5.571 1.00 88.62 201 THR A CA 1
ATOM 1651 C C . THR A 1 201 ? -0.001 -1.603 -6.818 1.00 88.62 201 THR A C 1
ATOM 1653 O O . THR A 1 201 ? -0.345 -2.717 -7.208 1.00 88.62 201 THR A O 1
ATOM 1656 N N . THR A 1 202 ? -0.359 -0.480 -7.442 1.00 90.00 202 THR A N 1
ATOM 1657 C CA . THR A 1 202 ? -1.362 -0.333 -8.515 1.00 90.00 202 THR A CA 1
ATOM 1658 C C . THR A 1 202 ? -2.792 -0.714 -8.116 1.00 90.00 202 THR A C 1
ATOM 1660 O O . THR A 1 202 ? -3.669 -0.845 -8.967 1.00 90.00 202 THR A O 1
ATOM 1663 N N . ILE A 1 203 ? -3.053 -0.886 -6.817 1.00 91.44 203 ILE A N 1
ATOM 1664 C CA . ILE A 1 203 ? -4.341 -1.329 -6.278 1.00 91.44 203 ILE A CA 1
ATOM 1665 C C . ILE A 1 203 ? -4.989 -0.178 -5.496 1.00 91.44 203 ILE A C 1
ATOM 1667 O O . ILE A 1 203 ? -4.315 0.420 -4.664 1.00 91.44 203 ILE A O 1
ATOM 1671 N N . PRO A 1 204 ? -6.290 0.118 -5.687 1.00 94.38 204 PRO A N 1
ATOM 1672 C CA . PRO A 1 204 ? -6.989 1.109 -4.869 1.00 94.38 204 PRO A CA 1
ATOM 1673 C C . PRO A 1 204 ? -7.198 0.574 -3.447 1.00 94.38 204 PRO A C 1
ATOM 1675 O O . PRO A 1 204 ? -8.002 -0.340 -3.258 1.00 94.38 204 PRO A O 1
ATOM 1678 N N . LEU A 1 205 ? -6.470 1.122 -2.464 1.00 94.00 205 LEU A N 1
ATOM 1679 C CA . LEU A 1 205 ? -6.405 0.599 -1.092 1.00 94.00 205 LEU A CA 1
ATOM 1680 C C . LEU A 1 205 ? -7.787 0.434 -0.462 1.00 94.00 205 LEU A C 1
ATOM 1682 O O . LEU A 1 205 ? -8.191 -0.694 -0.187 1.00 94.00 205 LEU A O 1
ATOM 1686 N N . GLU A 1 206 ? -8.510 1.535 -0.258 1.00 93.31 206 GLU A N 1
ATOM 1687 C CA . GLU A 1 206 ? -9.770 1.532 0.486 1.00 93.31 206 GLU A CA 1
ATOM 1688 C C . GLU A 1 206 ? -10.833 0.660 -0.192 1.00 93.31 206 GLU A C 1
ATOM 1690 O O . GLU A 1 206 ? -11.354 -0.277 0.414 1.00 93.31 206 GLU A O 1
ATOM 1695 N N . ALA A 1 207 ? -11.087 0.884 -1.485 1.00 94.50 207 ALA A N 1
ATOM 1696 C CA . ALA A 1 207 ? -12.076 0.117 -2.238 1.00 94.50 207 ALA A CA 1
ATOM 1697 C C . ALA A 1 207 ? -11.754 -1.386 -2.245 1.00 94.50 207 ALA A C 1
ATOM 1699 O O . ALA A 1 207 ? -12.641 -2.219 -2.037 1.00 94.50 207 ALA A O 1
ATOM 1700 N N . ARG A 1 208 ? -10.481 -1.755 -2.455 1.00 95.44 208 ARG A N 1
ATOM 1701 C CA . ARG A 1 208 ? -10.070 -3.161 -2.476 1.00 95.44 208 ARG A CA 1
ATOM 1702 C C . ARG A 1 208 ? -10.132 -3.791 -1.092 1.00 95.44 208 ARG A C 1
ATOM 1704 O O . ARG A 1 208 ? -10.562 -4.940 -0.985 1.00 95.44 208 ARG A O 1
ATOM 1711 N N . PHE A 1 209 ? -9.686 -3.074 -0.066 1.00 94.88 209 PHE A N 1
ATOM 1712 C CA . PHE A 1 209 ? -9.705 -3.544 1.312 1.00 94.88 209 PHE A CA 1
ATOM 1713 C C . PHE A 1 209 ? -11.139 -3.794 1.767 1.00 94.88 209 PHE A C 1
ATOM 1715 O O . PHE A 1 209 ? -11.443 -4.903 2.194 1.00 94.88 209 PHE A O 1
ATOM 1722 N N . MET A 1 210 ? -12.036 -2.824 1.572 1.00 95.75 210 MET A N 1
ATOM 1723 C CA . MET A 1 210 ? -13.443 -2.939 1.956 1.00 95.75 210 MET A CA 1
ATOM 1724 C C . MET A 1 210 ? -14.145 -4.068 1.202 1.00 95.75 210 MET A C 1
ATOM 1726 O O . MET A 1 210 ? -14.772 -4.917 1.828 1.00 95.75 210 MET A O 1
ATOM 1730 N N . GLN A 1 211 ? -13.948 -4.166 -0.118 1.00 96.31 211 GLN A N 1
ATOM 1731 C CA . GLN A 1 211 ? -14.483 -5.275 -0.914 1.00 96.31 211 GLN A CA 1
ATOM 1732 C C . GLN A 1 211 ? -14.030 -6.640 -0.372 1.00 96.31 211 GLN A C 1
ATOM 1734 O O . GLN A 1 211 ? -14.826 -7.575 -0.272 1.00 96.31 211 GLN A O 1
ATOM 1739 N N . LYS A 1 212 ? -12.738 -6.783 -0.053 1.00 95.69 212 LYS A N 1
ATOM 1740 C CA . LYS A 1 212 ? -12.182 -8.055 0.420 1.00 95.69 212 LYS A CA 1
ATOM 1741 C C . LYS A 1 212 ? -12.562 -8.362 1.859 1.00 95.69 212 LYS A C 1
ATOM 1743 O O . LYS A 1 212 ? -12.756 -9.533 2.180 1.00 95.69 212 LYS A O 1
ATOM 1748 N N . LEU A 1 213 ? -12.691 -7.343 2.699 1.00 95.38 213 LEU A N 1
ATOM 1749 C CA . LEU A 1 213 ? -13.187 -7.494 4.056 1.00 95.38 213 LEU A CA 1
ATOM 1750 C C . LEU A 1 213 ? -14.645 -7.961 4.038 1.00 95.38 213 LEU A C 1
ATOM 1752 O O . LEU A 1 213 ? -14.968 -8.905 4.749 1.00 95.38 213 LEU A O 1
ATOM 1756 N N . ASP A 1 214 ? -15.487 -7.400 3.169 1.00 95.38 214 ASP A N 1
ATOM 1757 C CA . ASP A 1 214 ? -16.883 -7.827 3.013 1.00 95.38 214 ASP A CA 1
ATOM 1758 C C . ASP A 1 214 ? -16.991 -9.282 2.586 1.00 95.38 214 ASP A C 1
ATOM 1760 O O . ASP A 1 214 ? -17.695 -10.071 3.214 1.00 95.38 214 ASP A O 1
ATOM 1764 N N . GLU A 1 215 ? -16.229 -9.653 1.557 1.00 95.50 215 GLU A N 1
ATOM 1765 C CA . GLU A 1 215 ? -16.179 -11.017 1.036 1.00 95.50 215 GLU A CA 1
ATOM 1766 C C . GLU A 1 215 ? -15.740 -12.028 2.107 1.00 95.50 215 GLU A C 1
ATOM 1768 O O . GLU A 1 215 ? -16.179 -13.177 2.090 1.00 95.50 215 GLU A O 1
ATOM 1773 N N . LYS A 1 216 ? -14.856 -11.624 3.032 1.00 94.06 216 LYS A N 1
ATOM 1774 C CA . LYS A 1 216 ? -14.171 -12.541 3.957 1.00 94.06 216 LYS A CA 1
ATOM 1775 C C . LYS A 1 216 ? -14.579 -12.434 5.418 1.00 94.06 216 LYS A C 1
ATOM 1777 O O . LYS A 1 216 ? -14.218 -13.327 6.184 1.00 94.06 216 LYS A O 1
ATOM 1782 N N . CYS A 1 217 ? -15.347 -11.425 5.822 1.00 94.00 217 CYS A N 1
ATOM 1783 C CA . CYS A 1 217 ? -15.687 -11.184 7.226 1.00 94.00 217 CYS A CA 1
ATOM 1784 C C . CYS A 1 217 ? -16.342 -12.408 7.886 1.00 94.00 217 CYS A C 1
ATOM 1786 O O . CYS A 1 217 ? -15.876 -12.870 8.928 1.00 94.00 217 CYS A O 1
ATOM 1788 N N . SER A 1 218 ? -17.362 -13.000 7.255 1.00 92.44 218 SER A N 1
ATOM 1789 C CA . SER A 1 218 ? -18.076 -14.159 7.805 1.00 92.44 218 SER A CA 1
ATOM 1790 C C . SER A 1 218 ? -17.185 -15.397 7.923 1.00 92.44 218 SER A C 1
ATOM 1792 O O . SER A 1 218 ? -17.194 -16.059 8.962 1.00 92.44 218 SER A O 1
ATOM 1794 N N . GLU A 1 219 ? -16.378 -15.691 6.898 1.00 92.50 219 GLU A N 1
ATOM 1795 C CA . GLU A 1 219 ? -15.416 -16.802 6.927 1.00 92.50 219 GLU A CA 1
ATOM 1796 C C . GLU A 1 219 ? -14.382 -16.601 8.044 1.00 92.50 219 GLU A C 1
ATOM 1798 O O . GLU A 1 219 ? -14.110 -17.527 8.812 1.00 92.50 219 GLU A O 1
ATOM 1803 N N . LEU A 1 220 ? -13.846 -15.383 8.183 1.00 92.50 220 LEU A N 1
ATOM 1804 C CA . LEU A 1 220 ? -12.851 -15.046 9.199 1.00 92.50 220 LEU A CA 1
ATOM 1805 C C . LEU A 1 220 ? -13.404 -15.252 10.613 1.00 92.50 220 LEU A C 1
ATOM 1807 O O . LEU A 1 220 ? -12.780 -15.941 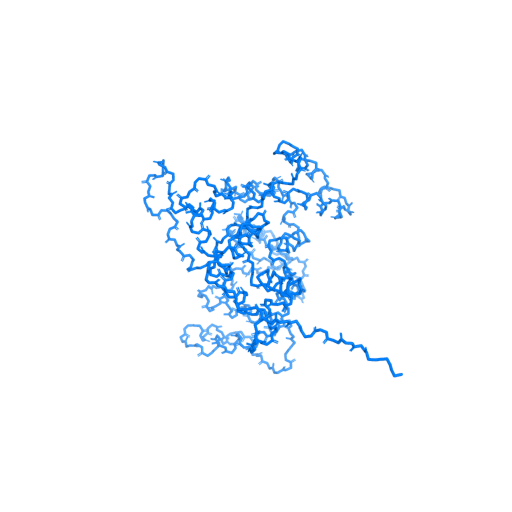11.421 1.00 92.50 220 LEU A O 1
ATOM 1811 N N . ILE A 1 221 ? -14.600 -14.724 10.894 1.00 93.25 221 ILE A N 1
ATOM 1812 C CA . ILE A 1 221 ? -15.271 -14.880 12.192 1.00 93.25 221 ILE A CA 1
ATOM 1813 C C . ILE A 1 221 ? -15.470 -16.363 12.518 1.00 93.25 221 ILE A C 1
ATOM 1815 O O . ILE A 1 221 ? -15.146 -16.809 13.622 1.00 93.25 221 ILE A O 1
ATOM 1819 N N . GLN A 1 222 ? -15.964 -17.152 11.558 1.00 91.62 222 GLN A N 1
ATOM 1820 C CA . GLN A 1 222 ? -16.182 -18.586 11.749 1.00 91.62 222 GLN A CA 1
ATOM 1821 C C . GLN A 1 222 ? -14.877 -19.336 12.032 1.00 91.62 222 GLN A C 1
ATOM 1823 O O . GLN A 1 222 ? -14.836 -20.176 12.932 1.00 91.62 222 GLN A O 1
ATOM 1828 N N . VAL A 1 223 ? -13.811 -19.050 11.280 1.00 92.44 223 VAL A N 1
ATOM 1829 C CA . VAL A 1 223 ? -12.505 -19.702 11.454 1.00 92.44 223 VAL A CA 1
ATOM 1830 C C . VAL A 1 223 ? -11.915 -19.384 12.824 1.00 92.44 223 VAL A C 1
ATOM 1832 O O . VAL A 1 223 ? -11.442 -20.297 13.501 1.00 92.44 223 VAL A O 1
ATOM 1835 N N . VAL A 1 224 ? -11.972 -18.124 13.263 1.00 90.56 224 VAL A N 1
ATOM 1836 C CA . VAL A 1 224 ? -11.441 -17.735 14.574 1.00 90.56 224 VAL A CA 1
ATOM 1837 C C . VAL A 1 224 ? -12.270 -18.351 15.705 1.00 90.56 224 VAL A C 1
ATOM 1839 O O . VAL A 1 224 ? -11.694 -18.939 16.617 1.00 90.56 224 VAL A O 1
ATOM 1842 N N . ARG A 1 225 ? -13.608 -18.310 15.635 1.00 89.88 225 ARG A N 1
ATOM 1843 C CA . ARG A 1 225 ? -14.492 -18.880 16.675 1.00 89.88 225 ARG A CA 1
ATOM 1844 C C . ARG A 1 225 ? -14.397 -20.399 16.811 1.00 89.88 225 ARG A C 1
ATOM 1846 O O . ARG A 1 225 ? -14.674 -20.936 17.881 1.00 89.88 225 ARG A O 1
ATOM 1853 N N . LYS A 1 226 ? -14.013 -21.103 15.743 1.00 90.94 226 LYS A N 1
ATOM 1854 C CA . LYS A 1 226 ? -13.752 -22.552 15.779 1.00 90.94 226 LYS A CA 1
ATOM 1855 C C . LYS A 1 226 ? -12.466 -22.908 16.528 1.00 90.94 226 LYS A C 1
ATOM 1857 O O . LYS A 1 226 ? -12.283 -24.076 16.867 1.00 90.94 226 LYS A O 1
ATOM 1862 N N . LYS A 1 227 ? -11.574 -21.946 16.793 1.00 89.81 227 LYS A N 1
ATOM 1863 C CA . LYS A 1 227 ? -10.387 -22.196 17.619 1.00 89.81 227 LYS A CA 1
ATOM 1864 C C . LYS A 1 227 ? -10.793 -22.479 19.065 1.00 89.81 227 LYS A C 1
ATOM 1866 O O . LYS A 1 227 ? -11.795 -21.971 19.553 1.00 89.81 227 LYS A O 1
ATOM 1871 N N . GLY A 1 228 ? -10.014 -23.319 19.742 1.00 88.50 228 GLY A N 1
ATOM 1872 C CA . GLY A 1 228 ? -10.203 -23.647 21.156 1.00 88.50 228 GLY A CA 1
ATOM 1873 C C . GLY A 1 228 ? -9.458 -22.703 22.106 1.00 88.50 228 GLY A C 1
ATOM 1874 O O . GLY A 1 228 ? -8.851 -21.715 21.691 1.00 88.50 228 GLY A O 1
ATOM 1875 N N . GLY A 1 229 ? -9.471 -23.047 23.396 1.00 89.38 229 GLY A N 1
ATOM 1876 C CA . GLY A 1 229 ? -8.692 -22.364 24.433 1.00 89.38 229 GLY A CA 1
ATOM 1877 C C . GLY A 1 229 ? -9.116 -20.913 24.679 1.00 89.38 229 GLY A C 1
ATOM 1878 O O . GLY A 1 229 ? -10.280 -20.556 24.502 1.00 89.38 229 GLY A O 1
ATOM 1879 N N . ALA A 1 230 ? -8.155 -20.071 25.072 1.00 87.38 230 ALA A N 1
ATOM 1880 C CA . ALA A 1 230 ? -8.395 -18.672 25.438 1.00 87.38 230 ALA A CA 1
ATOM 1881 C C . ALA A 1 230 ? -9.031 -17.839 24.308 1.00 87.38 230 ALA A C 1
ATOM 1883 O O . ALA A 1 230 ? -9.860 -16.975 24.579 1.00 87.38 230 ALA A O 1
ATOM 1884 N N . ILE A 1 231 ? -8.700 -18.130 23.041 1.00 87.75 231 ILE A N 1
ATOM 1885 C CA . ILE A 1 231 ? -9.288 -17.443 21.878 1.00 87.75 231 ILE A CA 1
ATOM 1886 C C . ILE A 1 231 ? -10.798 -17.698 21.813 1.00 87.75 231 ILE A C 1
ATOM 1888 O O . ILE A 1 231 ? -11.567 -16.771 21.559 1.00 87.75 231 ILE A O 1
ATOM 1892 N N . ARG A 1 232 ? -11.246 -18.931 22.089 1.00 87.00 232 ARG A N 1
ATOM 1893 C CA . ARG A 1 232 ? -12.677 -19.264 22.119 1.00 87.00 232 ARG A CA 1
ATOM 1894 C C . ARG A 1 232 ? -13.407 -18.465 23.187 1.00 87.00 232 ARG A C 1
ATOM 1896 O O . ARG A 1 232 ? -14.464 -17.911 22.916 1.00 87.00 232 ARG A O 1
ATOM 1903 N N . GLU A 1 233 ? -12.847 -18.410 24.391 1.00 89.00 233 GLU A N 1
ATOM 1904 C CA . GLU A 1 233 ? -13.493 -17.723 25.510 1.00 89.00 233 GLU A CA 1
ATOM 1905 C C . GLU A 1 233 ? -13.574 -16.214 25.270 1.00 89.00 233 GLU A C 1
ATOM 1907 O O . GLU A 1 233 ? -14.646 -15.641 25.430 1.00 89.00 233 GLU A O 1
ATOM 1912 N N . LYS A 1 234 ? -12.506 -15.587 24.759 1.00 88.19 234 LYS A N 1
ATOM 1913 C CA . LYS A 1 234 ? -12.539 -14.161 24.395 1.00 88.19 234 LYS A CA 1
ATOM 1914 C C . LYS A 1 234 ? -13.511 -13.870 23.244 1.00 88.19 234 LYS A C 1
ATOM 1916 O O . LYS A 1 234 ? -14.248 -12.895 23.291 1.00 88.19 234 LYS A O 1
ATOM 1921 N N . THR A 1 235 ? -13.569 -14.724 22.218 1.00 87.88 235 THR A N 1
ATOM 1922 C CA . THR A 1 235 ? -14.464 -14.497 21.063 1.00 87.88 235 THR A CA 1
ATOM 1923 C C . THR A 1 235 ? -15.940 -14.780 21.332 1.00 87.88 235 THR A C 1
ATOM 1925 O O . THR A 1 235 ? -16.779 -14.288 20.575 1.00 87.88 235 THR A O 1
ATOM 1928 N N . LYS A 1 236 ? -16.281 -15.527 22.392 1.00 87.00 236 LYS A N 1
ATOM 1929 C CA . LYS A 1 236 ? -17.668 -15.673 22.875 1.00 87.00 236 LYS A CA 1
ATOM 1930 C C . LYS A 1 236 ? -18.240 -14.372 23.441 1.00 87.00 236 LYS A C 1
ATOM 1932 O O . LYS A 1 236 ? -19.455 -14.225 23.444 1.00 87.00 236 LYS A O 1
ATOM 1937 N N . LEU A 1 237 ? -17.387 -13.464 23.921 1.00 86.88 237 LEU A N 1
ATOM 1938 C CA . LEU A 1 237 ? -17.808 -12.158 24.437 1.00 86.88 237 LEU A CA 1
ATOM 1939 C C . LEU A 1 237 ? -18.196 -11.189 23.311 1.00 86.88 237 LEU A C 1
ATOM 1941 O O . LEU A 1 237 ? -18.895 -10.212 23.555 1.00 86.88 237 LEU A O 1
ATOM 1945 N N . LEU A 1 238 ? -17.758 -11.458 22.075 1.00 88.38 238 LEU A N 1
ATOM 1946 C CA . LEU A 1 238 ? -18.145 -10.668 20.909 1.00 88.38 238 LEU A CA 1
ATOM 1947 C C . LEU A 1 238 ? -19.562 -11.046 20.438 1.00 88.38 238 LEU A C 1
ATOM 1949 O O . LEU A 1 238 ? -19.876 -12.243 20.418 1.00 88.38 238 LEU A O 1
ATOM 1953 N N . PRO A 1 239 ? -20.376 -10.080 19.965 1.00 87.50 239 PRO A N 1
ATOM 1954 C CA . PRO A 1 239 ? -21.755 -10.325 19.540 1.00 87.50 239 PRO A CA 1
ATOM 1955 C C . PRO A 1 239 ? -21.885 -11.449 18.509 1.00 87.50 239 PRO A C 1
ATOM 1957 O O . PRO A 1 239 ? -21.034 -11.611 17.626 1.00 87.50 239 PRO A O 1
ATOM 1960 N N . PHE A 1 240 ? -22.950 -12.247 18.603 1.00 84.81 240 PHE A N 1
ATOM 1961 C CA . PHE A 1 240 ? -23.228 -13.274 17.602 1.00 84.81 240 PHE A CA 1
ATOM 1962 C C . PHE A 1 240 ? -23.523 -12.628 16.240 1.00 84.81 240 PHE A C 1
ATOM 1964 O O . PHE A 1 240 ? -24.039 -11.518 16.172 1.00 84.81 240 PHE A O 1
ATOM 1971 N N . VAL A 1 241 ? -23.146 -13.315 15.160 1.00 86.19 241 VAL A N 1
ATOM 1972 C CA . VAL A 1 241 ? -23.357 -12.822 13.794 1.00 86.19 241 VAL A CA 1
ATOM 1973 C C . VAL A 1 241 ? -24.363 -13.734 13.125 1.00 86.19 241 VAL A C 1
ATOM 1975 O O . VAL A 1 241 ? -24.068 -14.903 12.869 1.00 86.19 241 VAL A O 1
ATOM 1978 N N . GLU A 1 242 ? -25.533 -13.179 12.858 1.00 84.50 242 GLU A N 1
ATOM 1979 C CA . GLU A 1 242 ? -26.617 -13.815 12.127 1.00 84.50 242 GLU A CA 1
ATOM 1980 C C . GLU A 1 242 ? -26.463 -13.557 10.621 1.00 84.50 242 GLU A C 1
ATOM 1982 O O . GLU A 1 242 ? -25.598 -12.801 10.155 1.00 84.50 242 GLU A O 1
ATOM 1987 N N . THR A 1 243 ? -27.276 -14.241 9.820 1.00 80.62 243 THR A N 1
ATOM 1988 C CA . THR A 1 243 ? -27.230 -14.115 8.358 1.00 80.62 243 THR A CA 1
ATOM 1989 C C . THR A 1 243 ? -27.532 -12.692 7.892 1.00 80.62 243 THR A C 1
ATOM 1991 O O . THR A 1 243 ? -26.870 -12.195 6.980 1.00 80.62 243 THR A O 1
ATOM 1994 N N . ASP A 1 244 ? -28.463 -12.022 8.559 1.00 86.25 244 ASP A N 1
ATOM 1995 C CA . ASP A 1 244 ? -28.987 -10.684 8.281 1.00 86.25 244 ASP A CA 1
ATOM 1996 C C . ASP A 1 244 ? -28.275 -9.558 9.044 1.00 86.25 244 ASP A C 1
ATOM 1998 O O . ASP A 1 244 ? -28.548 -8.393 8.769 1.00 86.25 244 ASP A O 1
ATOM 2002 N N . THR A 1 245 ? -27.319 -9.872 9.932 1.00 89.94 245 THR A N 1
ATOM 2003 C CA . THR A 1 245 ? -26.492 -8.848 10.590 1.00 89.94 245 THR A CA 1
ATOM 2004 C C . THR A 1 245 ? -25.863 -7.928 9.543 1.00 89.94 245 THR A C 1
ATOM 2006 O O . THR A 1 245 ? -25.348 -8.395 8.513 1.00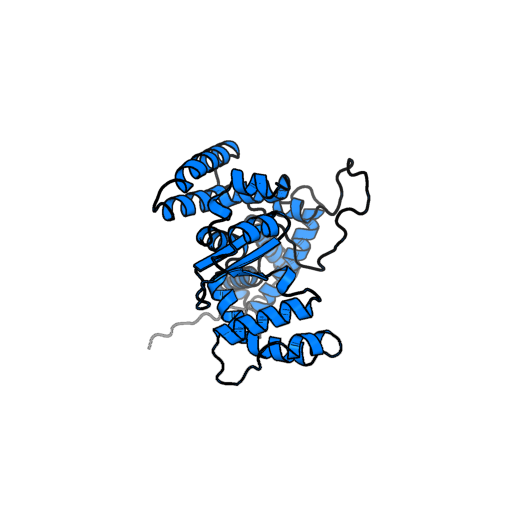 89.94 245 THR A O 1
ATOM 2009 N N . ASP A 1 246 ? -25.904 -6.624 9.804 1.00 93.44 246 ASP A N 1
ATOM 2010 C CA . ASP A 1 246 ? -25.412 -5.617 8.880 1.00 93.44 246 ASP A CA 1
ATOM 2011 C C . ASP A 1 246 ? -23.906 -5.776 8.626 1.00 93.44 246 ASP A C 1
ATOM 2013 O O . ASP A 1 246 ? -23.141 -6.337 9.420 1.00 93.44 246 ASP A O 1
ATOM 2017 N N . ILE A 1 247 ? -23.471 -5.299 7.461 1.00 93.25 247 ILE A N 1
ATOM 2018 C CA . ILE A 1 247 ? -22.087 -5.483 7.034 1.00 93.25 247 ILE A CA 1
ATOM 2019 C C . ILE A 1 247 ? -21.100 -4.725 7.928 1.00 93.25 247 ILE A C 1
ATOM 2021 O O . ILE A 1 247 ? -19.982 -5.193 8.124 1.00 93.25 247 ILE A O 1
ATOM 2025 N N . THR A 1 248 ? -21.499 -3.595 8.511 1.00 92.19 248 THR A N 1
ATOM 2026 C CA . THR A 1 248 ? -20.628 -2.778 9.362 1.00 92.19 248 THR A CA 1
ATOM 2027 C C . THR A 1 248 ? -20.320 -3.504 10.666 1.00 92.19 248 THR A C 1
ATOM 2029 O O . THR A 1 248 ? -19.149 -3.678 11.002 1.00 92.19 248 THR A O 1
ATOM 2032 N N . THR A 1 249 ? -21.332 -4.053 11.335 1.00 91.31 249 THR A N 1
ATOM 2033 C CA . THR A 1 249 ? -21.152 -4.891 12.523 1.00 91.31 249 THR A CA 1
ATOM 2034 C C . THR A 1 249 ? -20.388 -6.174 12.197 1.00 91.31 249 THR A C 1
ATOM 2036 O O . THR A 1 249 ? -19.501 -6.573 12.955 1.00 91.31 249 THR A O 1
ATOM 2039 N N . LYS A 1 250 ? -20.625 -6.800 11.033 1.00 93.94 250 LYS A N 1
ATOM 2040 C CA . LYS A 1 250 ? -19.813 -7.947 10.582 1.00 93.94 250 LYS A CA 1
ATOM 2041 C C . LYS A 1 250 ? -18.332 -7.587 10.429 1.00 93.94 250 LYS A C 1
ATOM 2043 O O . LYS A 1 250 ? -17.482 -8.358 10.877 1.00 93.94 250 LYS A O 1
ATOM 2048 N N . ARG A 1 251 ? -18.010 -6.440 9.818 1.00 94.88 251 ARG A N 1
ATOM 2049 C CA . ARG A 1 251 ? -16.628 -5.943 9.673 1.00 94.88 251 ARG A CA 1
ATOM 2050 C C . ARG A 1 251 ? -15.983 -5.719 11.036 1.00 94.88 251 ARG A C 1
ATOM 2052 O O . ARG A 1 251 ? -14.881 -6.210 11.266 1.00 94.88 251 ARG A O 1
ATOM 2059 N N . GLU A 1 252 ? -16.677 -5.034 11.939 1.00 91.75 252 GLU A N 1
ATOM 2060 C CA . GLU A 1 252 ? -16.178 -4.740 13.283 1.00 91.75 252 GLU A CA 1
ATOM 2061 C C . GLU A 1 252 ? -15.846 -6.025 14.054 1.00 91.75 252 GLU A C 1
ATOM 2063 O O . GLU A 1 252 ? -14.732 -6.186 14.559 1.00 91.75 252 GLU A O 1
ATOM 2068 N N . ILE A 1 253 ? -16.774 -6.987 14.082 1.00 93.44 253 ILE A N 1
ATOM 2069 C CA . ILE A 1 253 ? -16.570 -8.270 14.765 1.00 93.44 253 ILE A CA 1
ATOM 2070 C C . ILE A 1 253 ? -15.430 -9.053 14.109 1.00 93.44 253 ILE A C 1
ATOM 2072 O O . ILE A 1 253 ? -14.617 -9.649 14.814 1.00 93.44 253 ILE A O 1
ATOM 2076 N N . ALA A 1 254 ? -15.327 -9.038 12.778 1.00 94.62 254 ALA A N 1
ATOM 2077 C CA . ALA A 1 254 ? -14.242 -9.702 12.061 1.00 94.62 254 ALA A CA 1
ATOM 2078 C C . ALA A 1 254 ? -12.865 -9.125 12.427 1.00 94.62 254 ALA A C 1
ATOM 2080 O O . ALA A 1 254 ? -11.933 -9.894 12.676 1.00 94.62 254 ALA A O 1
ATOM 2081 N N . LEU A 1 255 ? -12.742 -7.798 12.520 1.00 93.12 255 LEU A N 1
ATOM 2082 C CA . LEU A 1 255 ? -11.506 -7.128 12.932 1.00 93.12 255 LEU A CA 1
ATOM 2083 C C . LEU A 1 255 ? -11.169 -7.414 14.404 1.00 93.12 255 LEU A C 1
ATOM 2085 O O . LEU A 1 255 ? -10.041 -7.810 14.696 1.00 93.12 255 LEU A O 1
ATOM 2089 N N . LYS A 1 256 ? -12.147 -7.340 15.319 1.00 91.94 256 LYS A N 1
ATOM 2090 C CA . LYS A 1 256 ? -11.959 -7.727 16.733 1.00 91.94 256 LYS A CA 1
ATOM 2091 C C . LYS A 1 256 ? -11.535 -9.195 16.865 1.00 91.94 256 LYS A C 1
ATOM 2093 O O . LYS A 1 256 ? -10.608 -9.513 17.607 1.00 91.94 256 LYS A O 1
ATOM 2098 N N . CYS A 1 257 ? -12.141 -10.102 16.095 1.00 92.31 257 CYS A N 1
ATOM 2099 C CA . CYS A 1 257 ? -11.718 -11.501 16.023 1.00 92.31 257 CYS A CA 1
ATOM 2100 C C . CYS A 1 257 ? -10.268 -11.647 15.542 1.00 92.31 257 CYS A C 1
ATOM 2102 O O . CYS A 1 257 ? -9.551 -12.499 16.065 1.00 92.31 257 CYS A O 1
ATOM 2104 N N . LEU A 1 258 ? -9.828 -10.850 14.563 1.00 90.38 258 LEU A N 1
ATOM 2105 C CA . LEU A 1 258 ? -8.459 -10.903 14.052 1.00 90.38 258 LEU A CA 1
ATOM 2106 C C . LEU A 1 258 ? -7.437 -10.505 15.124 1.00 90.38 258 LEU A C 1
ATOM 2108 O O . LEU A 1 258 ? -6.468 -11.238 15.310 1.00 90.38 258 LEU A O 1
ATOM 2112 N N . ILE A 1 259 ? -7.689 -9.417 15.858 1.00 89.19 259 ILE A N 1
ATOM 2113 C CA . ILE A 1 259 ? -6.841 -8.953 16.972 1.00 89.19 259 ILE A CA 1
ATOM 2114 C C . ILE A 1 259 ? -6.699 -10.065 18.022 1.00 89.19 259 ILE A C 1
ATOM 2116 O O . ILE A 1 259 ? -5.596 -10.529 18.318 1.00 89.19 259 ILE A O 1
ATOM 2120 N N . LEU A 1 260 ? -7.829 -10.612 18.485 1.00 89.00 260 LEU A N 1
ATOM 2121 C CA . LEU A 1 260 ? -7.843 -11.712 19.457 1.00 89.00 260 LEU A CA 1
ATOM 2122 C C . LEU A 1 260 ? -7.122 -12.967 18.946 1.00 89.00 260 LEU A C 1
ATOM 2124 O O . LEU A 1 260 ? -6.467 -13.679 19.707 1.00 89.00 260 LEU A O 1
ATOM 2128 N N . ASN A 1 261 ? -7.239 -13.256 17.651 1.00 88.69 261 ASN A N 1
ATOM 2129 C CA . ASN A 1 261 ? -6.584 -14.390 17.012 1.00 88.69 261 ASN A CA 1
ATOM 2130 C C . ASN A 1 261 ? -5.056 -14.243 16.942 1.00 88.69 261 ASN A C 1
ATOM 2132 O O . ASN A 1 261 ? -4.358 -15.260 16.923 1.00 88.69 261 ASN A O 1
ATOM 2136 N N . MET A 1 262 ? -4.548 -13.009 16.898 1.00 87.00 262 MET A N 1
ATOM 2137 C CA . MET A 1 262 ? -3.118 -12.699 16.997 1.00 87.00 262 MET A CA 1
ATOM 2138 C C . MET A 1 262 ? -2.607 -12.750 18.446 1.00 87.00 262 MET A C 1
ATOM 2140 O O . MET A 1 262 ? -1.401 -12.719 18.664 1.00 87.00 262 MET A O 1
ATOM 2144 N N . GLY A 1 263 ? -3.504 -12.932 19.424 1.00 85.56 263 GLY A N 1
ATOM 2145 C CA . GLY A 1 263 ? -3.174 -13.004 20.848 1.00 85.56 263 GLY A CA 1
ATOM 2146 C C . GLY A 1 263 ? -3.134 -11.643 21.545 1.00 85.56 263 GLY A C 1
ATOM 2147 O O . GLY A 1 263 ? -2.752 -11.586 22.711 1.00 85.56 263 GLY A O 1
ATOM 2148 N N . GLU A 1 264 ? -3.546 -10.583 20.856 1.00 86.06 264 GLU A N 1
ATOM 2149 C CA . GLU A 1 264 ? -3.567 -9.203 21.347 1.00 86.06 264 GLU A CA 1
ATOM 2150 C C . GLU A 1 264 ? -4.910 -8.883 22.029 1.00 86.06 264 GLU A C 1
ATOM 2152 O O . GLU A 1 264 ? -5.910 -9.584 21.810 1.00 86.06 264 GLU A O 1
ATOM 2157 N N . SER A 1 265 ? -4.943 -7.858 22.890 1.00 86.19 265 SER A N 1
ATOM 2158 C CA . SER A 1 265 ? -6.199 -7.334 23.442 1.00 86.19 265 SER A CA 1
ATOM 2159 C C . SER A 1 265 ? -6.777 -6.264 22.526 1.00 86.19 265 SER A C 1
ATOM 2161 O O . SER A 1 265 ? -6.047 -5.468 21.942 1.00 86.19 265 SER A O 1
ATOM 2163 N N . VAL A 1 266 ? -8.105 -6.225 22.408 1.00 87.00 266 VAL A N 1
ATOM 2164 C CA . VAL A 1 266 ? -8.772 -5.186 21.609 1.00 87.00 266 VAL A CA 1
ATOM 2165 C C . VAL A 1 266 ? -8.559 -3.819 22.253 1.00 87.00 266 VAL A C 1
ATOM 2167 O O . VAL A 1 266 ? -8.324 -2.853 21.546 1.00 87.00 266 VAL A O 1
ATOM 2170 N N . GLU A 1 267 ? -8.561 -3.771 23.581 1.00 88.31 267 GLU A N 1
ATOM 2171 C CA . GLU A 1 267 ? -8.416 -2.580 24.422 1.00 88.31 267 GLU A CA 1
ATOM 2172 C C . GLU A 1 267 ? -6.980 -2.026 24.444 1.00 88.31 267 GLU A C 1
ATOM 2174 O O . GLU A 1 267 ? -6.748 -0.890 24.865 1.00 88.31 267 GLU A O 1
ATOM 2179 N N . ASP A 1 268 ? -6.002 -2.817 23.997 1.00 87.75 268 ASP A N 1
ATOM 2180 C CA . ASP A 1 268 ? -4.628 -2.342 23.826 1.00 87.75 268 ASP A CA 1
ATOM 2181 C C . ASP A 1 268 ? -4.541 -1.452 22.580 1.00 87.75 268 ASP A C 1
ATOM 2183 O O . ASP A 1 268 ? -3.898 -0.409 22.614 1.00 87.75 268 ASP A O 1
ATOM 2187 N N . LEU A 1 269 ? -5.241 -1.831 21.502 1.00 88.25 269 LEU A N 1
ATOM 2188 C CA . LEU A 1 269 ? -5.208 -1.115 20.227 1.00 88.25 269 LEU A CA 1
ATOM 2189 C C . LEU A 1 269 ? -6.336 -0.089 20.076 1.00 88.25 269 LEU A C 1
ATOM 2191 O O . LEU A 1 269 ? -6.106 0.967 19.505 1.00 88.25 269 LEU A O 1
ATOM 2195 N N . ILE A 1 270 ? -7.552 -0.395 20.530 1.00 90.81 270 ILE A N 1
ATOM 2196 C CA . ILE A 1 270 ? -8.736 0.459 20.392 1.00 90.81 270 ILE A CA 1
ATOM 2197 C C . ILE A 1 270 ? -9.114 0.992 21.772 1.00 90.81 270 ILE A C 1
ATOM 2199 O O . ILE A 1 270 ? -9.509 0.232 22.655 1.00 90.81 270 ILE A O 1
ATOM 2203 N N . LYS A 1 271 ? -9.007 2.308 21.943 1.00 91.94 271 LYS A N 1
ATOM 2204 C CA . LYS A 1 271 ? -9.344 3.030 23.170 1.00 91.94 271 LYS A CA 1
ATOM 2205 C C . LYS A 1 271 ? -10.637 3.808 22.947 1.00 91.94 271 LYS A C 1
ATOM 2207 O O . LYS A 1 271 ? -10.702 4.656 22.059 1.00 91.94 271 LYS A O 1
ATOM 2212 N N . GLU A 1 272 ? -11.666 3.532 23.735 1.00 92.19 272 GLU A N 1
ATOM 2213 C CA . GLU A 1 272 ? -12.922 4.284 23.681 1.00 92.19 272 GLU A CA 1
ATOM 2214 C C . GLU A 1 272 ? -13.026 5.197 24.904 1.00 92.19 272 GLU A C 1
ATOM 2216 O O . GLU A 1 272 ? -12.789 4.749 26.024 1.00 92.19 272 GLU A O 1
ATOM 2221 N N . PHE A 1 273 ? -13.369 6.463 24.674 1.00 93.31 273 PHE A N 1
ATOM 2222 C CA . PHE A 1 273 ? -13.508 7.491 25.705 1.00 93.31 273 PHE A CA 1
ATOM 2223 C C . PHE A 1 273 ? -14.830 8.234 25.535 1.00 93.31 273 PHE A C 1
ATOM 2225 O O . PHE A 1 273 ? -15.326 8.395 24.417 1.00 93.31 273 PHE A O 1
ATOM 2232 N N . LEU A 1 274 ? -15.385 8.745 26.627 1.00 93.31 274 LEU A N 1
ATOM 2233 C CA . LEU A 1 274 ? -16.485 9.702 26.576 1.00 93.31 274 LEU A CA 1
ATOM 2234 C C . LEU A 1 274 ? -15.961 11.120 26.321 1.00 93.31 274 LEU A C 1
ATOM 2236 O O . LEU A 1 274 ? -14.842 11.463 26.698 1.00 93.31 274 LEU A O 1
ATOM 2240 N N . VAL A 1 275 ? -16.791 11.997 25.749 1.00 91.31 275 VAL A N 1
ATOM 2241 C CA . VAL A 1 275 ? -16.463 13.430 25.584 1.00 91.31 275 VAL A CA 1
ATOM 2242 C C . VAL A 1 275 ? -16.053 14.072 26.916 1.00 91.31 275 VAL A C 1
ATOM 2244 O O . VAL A 1 275 ? -15.164 14.920 26.943 1.00 91.31 275 VAL A O 1
ATOM 2247 N N . SER A 1 276 ? -16.656 13.641 28.029 1.00 91.00 276 SER A N 1
ATOM 2248 C CA . SER A 1 276 ? -16.304 14.099 29.379 1.00 91.00 276 SER A CA 1
ATOM 2249 C C . SER A 1 276 ? -14.904 13.681 29.839 1.00 91.00 276 SER A C 1
ATOM 2251 O O . SER A 1 276 ? -14.376 14.283 30.765 1.00 91.00 276 SER A O 1
ATOM 2253 N N . GLU A 1 277 ? -14.303 12.671 29.210 1.00 91.25 277 GLU A N 1
ATOM 2254 C CA . GLU A 1 277 ? -13.005 12.085 29.571 1.00 91.25 277 GLU A CA 1
ATOM 2255 C C . GLU A 1 277 ? -11.870 12.589 28.666 1.00 91.25 277 GLU A C 1
ATOM 2257 O O . GLU A 1 277 ? -10.755 12.079 28.724 1.00 91.25 277 GLU A O 1
ATOM 2262 N N . LYS A 1 278 ? -12.122 13.592 27.813 1.00 86.12 278 LYS A N 1
ATOM 2263 C CA . LYS A 1 278 ? -11.169 14.043 26.786 1.00 86.12 278 LYS A CA 1
ATOM 2264 C C . LYS A 1 278 ? -9.790 14.425 27.344 1.00 86.12 278 LYS A C 1
ATOM 2266 O O . LYS A 1 278 ? -8.773 14.121 26.720 1.00 86.12 278 LYS A O 1
ATOM 2271 N N . ASP A 1 279 ? -9.748 15.051 28.517 1.00 87.44 279 ASP A N 1
ATOM 2272 C CA . ASP A 1 279 ? -8.490 15.455 29.157 1.00 87.44 279 ASP A CA 1
ATOM 2273 C C . ASP A 1 279 ? -7.700 14.251 29.704 1.00 87.44 279 ASP A C 1
ATOM 2275 O O . ASP A 1 279 ? -6.471 14.212 29.612 1.00 87.44 279 ASP A O 1
ATOM 2279 N N . GLU A 1 280 ? -8.393 13.237 30.230 1.00 89.00 280 GLU A N 1
ATOM 2280 C CA . GLU A 1 280 ? -7.783 11.983 30.691 1.00 8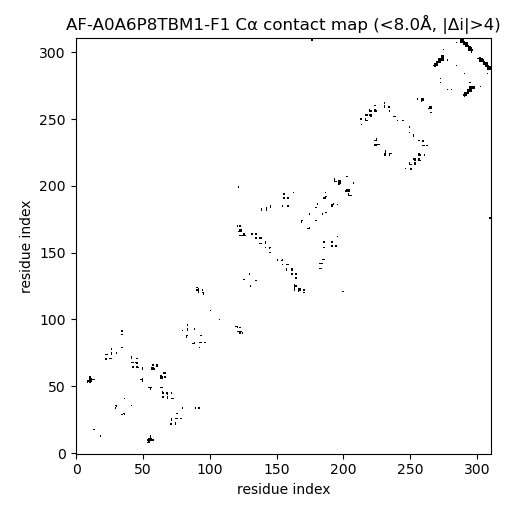9.00 280 GLU A CA 1
ATOM 2281 C C . GLU A 1 280 ? -7.317 11.129 29.507 1.00 89.00 280 GLU A C 1
ATOM 2283 O O . GLU A 1 280 ? -6.207 10.588 29.526 1.00 89.00 280 GLU A O 1
ATOM 2288 N N . ALA A 1 281 ? -8.120 11.082 28.439 1.00 89.06 281 ALA A N 1
ATOM 2289 C CA . ALA A 1 281 ? -7.787 10.419 27.185 1.00 89.06 281 ALA A CA 1
ATOM 2290 C C . ALA A 1 281 ? -6.454 10.932 26.631 1.00 89.06 281 ALA A C 1
ATOM 2292 O O . ALA A 1 281 ? -5.596 10.131 26.265 1.00 89.06 281 ALA A O 1
ATOM 2293 N N . GLY A 1 282 ? -6.225 12.251 26.654 1.00 86.12 282 GLY A N 1
ATOM 2294 C CA . GLY A 1 282 ? -4.956 12.845 26.228 1.00 86.12 282 GLY A CA 1
ATOM 2295 C C . GLY A 1 282 ? -3.740 12.301 26.987 1.00 86.12 282 GLY A C 1
ATOM 2296 O O . GLY A 1 282 ? -2.720 11.999 26.373 1.00 86.12 282 GLY A O 1
ATOM 2297 N N . GLN A 1 283 ? -3.846 12.108 28.305 1.00 89.12 283 GLN A N 1
ATOM 2298 C CA . GLN A 1 283 ? -2.749 11.577 29.128 1.00 89.12 283 GLN A CA 1
ATOM 2299 C C . GLN A 1 283 ? -2.503 10.082 28.905 1.00 89.12 283 GLN A C 1
ATOM 2301 O O . GLN A 1 283 ? -1.362 9.625 28.988 1.00 89.12 283 GLN A O 1
ATOM 2306 N N . ILE A 1 284 ? -3.567 9.315 28.656 1.00 88.94 284 ILE A N 1
ATOM 2307 C CA . ILE A 1 284 ? -3.473 7.883 28.353 1.00 88.94 284 ILE A CA 1
ATOM 2308 C C . ILE A 1 284 ? -2.820 7.696 26.984 1.00 88.94 284 ILE A C 1
ATOM 2310 O O . ILE A 1 284 ? -1.865 6.935 26.862 1.00 88.94 284 ILE A O 1
ATOM 2314 N N . LEU A 1 285 ? -3.288 8.435 25.977 1.00 89.50 285 LEU A N 1
ATOM 2315 C CA . LEU A 1 285 ? -2.819 8.325 24.598 1.00 89.50 285 LEU A CA 1
ATOM 2316 C C . LEU A 1 285 ? -1.347 8.732 24.428 1.00 89.50 285 LEU A C 1
ATOM 2318 O O . LEU A 1 285 ? -0.664 8.124 23.614 1.00 89.50 285 LEU A O 1
ATOM 2322 N N . GLN A 1 286 ? -0.832 9.657 25.248 1.00 87.38 286 GLN A N 1
ATOM 2323 C CA . GLN A 1 286 ? 0.599 10.022 25.303 1.00 87.38 286 GLN A CA 1
ATOM 2324 C C . GLN A 1 286 ? 1.539 8.900 25.783 1.00 87.38 286 GLN A C 1
ATOM 2326 O O . GLN A 1 286 ? 2.752 9.068 25.851 1.00 87.38 286 GLN A O 1
ATOM 2331 N N . ARG A 1 287 ? 0.996 7.776 26.254 1.00 88.00 287 ARG A N 1
ATOM 2332 C CA . ARG A 1 287 ? 1.795 6.616 26.681 1.00 88.00 287 ARG A CA 1
ATOM 2333 C C . ARG A 1 287 ? 1.728 5.476 25.676 1.00 88.00 287 ARG A C 1
ATOM 2335 O O . ARG A 1 287 ? 2.430 4.480 25.847 1.00 88.00 287 ARG A O 1
ATOM 2342 N N . GLU A 1 288 ? 0.871 5.599 24.669 1.00 88.38 288 GLU A N 1
ATOM 2343 C CA . GLU A 1 288 ? 0.612 4.550 23.698 1.00 88.38 288 GLU A CA 1
ATOM 2344 C C . GLU A 1 288 ? 1.518 4.723 22.482 1.00 88.38 288 GLU A C 1
ATOM 2346 O O . GLU A 1 288 ? 1.539 5.759 21.826 1.00 88.38 288 GLU A O 1
ATOM 2351 N N . THR A 1 289 ? 2.248 3.668 22.123 1.00 85.94 289 THR A N 1
ATOM 2352 C CA . THR A 1 289 ? 3.067 3.699 20.904 1.00 85.94 289 THR A CA 1
ATOM 2353 C C . THR A 1 289 ? 2.195 3.682 19.650 1.00 85.94 289 THR A C 1
ATOM 2355 O O . THR A 1 289 ? 2.523 4.344 18.672 1.00 85.94 289 THR A O 1
ATOM 2358 N N . ILE A 1 290 ? 1.100 2.919 19.655 1.00 89.12 290 ILE A N 1
ATOM 2359 C CA . ILE A 1 290 ? 0.093 2.908 18.591 1.00 89.12 290 ILE A CA 1
ATOM 2360 C C . ILE A 1 290 ? -1.264 2.672 19.241 1.00 89.12 290 ILE A C 1
ATOM 2362 O O . ILE A 1 290 ? -1.431 1.684 19.951 1.00 89.12 290 ILE A O 1
ATOM 2366 N N . ALA A 1 291 ? -2.235 3.532 18.955 1.00 91.50 291 ALA A N 1
ATOM 2367 C CA . ALA A 1 291 ? -3.615 3.337 19.385 1.00 91.50 291 ALA A CA 1
ATOM 2368 C C . ALA A 1 291 ? -4.590 3.967 18.389 1.00 91.50 291 ALA A C 1
ATOM 2370 O O . ALA A 1 291 ? -4.296 4.983 17.768 1.00 91.50 291 ALA A O 1
ATOM 2371 N N . ILE A 1 292 ? -5.771 3.382 18.259 1.00 92.00 292 ILE A N 1
ATOM 2372 C CA . ILE A 1 292 ? -6.938 3.981 17.622 1.00 92.00 292 ILE A CA 1
ATOM 2373 C C . ILE A 1 292 ? -7.821 4.469 18.759 1.00 92.00 292 ILE A C 1
ATOM 2375 O O . ILE A 1 292 ? -8.235 3.666 19.593 1.00 92.00 292 ILE A O 1
ATOM 2379 N N . PHE A 1 293 ? -8.111 5.763 18.806 1.00 93.88 293 PHE A N 1
ATOM 2380 C CA . PHE A 1 293 ? -9.033 6.300 19.798 1.00 93.88 293 PHE A CA 1
ATOM 2381 C C . PHE A 1 293 ? -10.372 6.640 19.161 1.00 93.88 293 PHE A C 1
ATOM 2383 O O . PHE A 1 293 ? -10.432 7.093 18.017 1.00 93.88 293 PHE A O 1
ATOM 2390 N N . VAL A 1 294 ? -11.440 6.440 19.922 1.00 93.38 294 VAL A N 1
ATOM 2391 C CA . VAL A 1 294 ? -12.797 6.844 19.563 1.00 93.38 294 VAL A CA 1
ATOM 2392 C C . VAL A 1 294 ? -13.365 7.629 20.736 1.00 93.38 294 VAL A C 1
ATOM 2394 O O . VAL A 1 294 ? -13.451 7.104 21.843 1.00 93.38 294 VAL A O 1
ATOM 2397 N N . ILE A 1 295 ? -13.752 8.880 20.500 1.00 93.31 295 ILE A N 1
ATOM 2398 C CA . ILE A 1 295 ? -14.449 9.708 21.486 1.00 93.31 295 ILE A CA 1
ATOM 2399 C C . ILE A 1 295 ? -15.938 9.666 21.162 1.00 93.31 295 ILE A C 1
ATOM 2401 O O . ILE A 1 295 ? -16.340 9.951 20.031 1.00 93.31 295 ILE A O 1
ATOM 2405 N N . ARG A 1 296 ? -16.756 9.303 22.151 1.00 93.44 296 ARG A N 1
ATOM 2406 C CA . ARG A 1 296 ? -18.212 9.204 22.027 1.00 93.44 296 ARG A CA 1
ATOM 2407 C C . ARG A 1 296 ? -18.934 10.169 22.954 1.00 93.44 296 ARG A C 1
ATOM 2409 O O . ARG A 1 296 ? -18.465 10.449 24.057 1.00 93.44 296 ARG A O 1
ATOM 2416 N N . ASP A 1 297 ? -20.092 10.653 22.531 1.00 92.00 297 ASP A N 1
ATOM 2417 C CA . ASP A 1 297 ? -20.995 11.395 23.407 1.00 92.00 297 ASP A CA 1
ATOM 2418 C C . ASP A 1 297 ? -21.737 10.466 24.395 1.00 92.00 297 ASP A C 1
ATOM 2420 O O . ASP A 1 297 ? -21.577 9.240 24.398 1.00 92.00 297 ASP A O 1
ATOM 2424 N N . ALA A 1 298 ? -22.575 11.053 25.253 1.00 88.81 298 ALA A N 1
ATOM 2425 C CA . ALA A 1 298 ? -23.373 10.304 26.228 1.00 88.81 298 ALA A CA 1
ATOM 2426 C C . ALA A 1 298 ? -24.445 9.400 25.579 1.00 88.81 298 ALA A C 1
ATOM 2428 O O . ALA A 1 298 ? -25.021 8.544 26.250 1.00 88.81 298 ALA A O 1
ATOM 2429 N N . GLN A 1 299 ? -24.721 9.588 24.289 1.00 89.19 299 GLN A N 1
ATOM 2430 C CA . GLN A 1 299 ? -25.660 8.830 23.470 1.00 89.19 299 GLN A CA 1
ATOM 2431 C C . GLN A 1 299 ? -24.947 7.774 22.604 1.00 89.19 299 GLN A C 1
ATOM 2433 O O . GLN A 1 299 ? -25.586 7.142 21.762 1.00 89.19 299 GLN A O 1
ATOM 2438 N N . ALA A 1 300 ? -23.650 7.544 22.842 1.00 82.81 300 ALA A N 1
ATOM 2439 C CA . ALA A 1 300 ? -22.772 6.630 22.113 1.00 82.81 300 ALA A CA 1
ATOM 2440 C C . ALA A 1 300 ? -22.499 7.006 20.640 1.00 82.81 300 ALA A C 1
ATOM 2442 O O . ALA A 1 300 ? -21.899 6.209 19.903 1.00 82.81 300 ALA A O 1
ATOM 2443 N N . ALA A 1 301 ? -22.870 8.214 20.209 1.00 88.44 301 ALA A N 1
ATOM 2444 C CA . ALA A 1 301 ? -22.503 8.736 18.901 1.00 88.44 301 ALA A CA 1
ATOM 2445 C C . ALA A 1 301 ? -21.007 9.072 18.871 1.00 88.44 301 ALA A C 1
ATOM 2447 O O . ALA A 1 301 ? -20.447 9.563 19.848 1.00 88.44 301 ALA A O 1
ATOM 2448 N N . THR A 1 302 ? -20.339 8.768 17.758 1.00 90.00 302 THR A N 1
ATOM 2449 C CA . THR A 1 302 ? -18.913 9.069 17.583 1.00 90.00 302 THR A CA 1
ATOM 2450 C C . THR A 1 302 ? -18.727 10.550 17.270 1.00 90.00 302 THR A C 1
ATOM 2452 O O . THR A 1 302 ? -19.177 11.015 16.227 1.00 90.00 302 THR A O 1
ATOM 2455 N N . GLU A 1 303 ? -18.026 11.252 18.155 1.00 92.25 303 GLU A N 1
ATOM 2456 C CA . GLU A 1 303 ? -17.672 12.669 18.019 1.00 92.25 303 GLU A CA 1
ATOM 2457 C C . GLU A 1 303 ? -16.291 12.852 17.386 1.00 92.25 303 GLU A C 1
ATOM 2459 O O . GLU A 1 303 ? -16.088 13.755 16.578 1.00 92.25 303 GLU A O 1
ATOM 2464 N N . ASP A 1 304 ? -15.337 11.982 17.730 1.00 91.50 304 ASP A N 1
ATOM 2465 C CA . ASP A 1 304 ? -13.974 12.049 17.206 1.00 91.50 304 ASP A CA 1
ATOM 2466 C C . ASP A 1 304 ? -13.374 10.649 17.049 1.00 91.50 304 ASP A C 1
ATOM 2468 O O . ASP A 1 304 ? -13.684 9.728 17.811 1.00 91.50 304 ASP A O 1
ATOM 2472 N N . ILE A 1 305 ? -12.507 10.489 16.056 1.00 92.38 305 ILE A N 1
ATOM 2473 C CA . ILE A 1 305 ? -11.758 9.260 15.810 1.00 92.38 305 ILE A CA 1
ATOM 2474 C C . ILE A 1 305 ? -10.381 9.609 15.263 1.00 92.38 305 ILE A C 1
ATOM 2476 O O . ILE A 1 305 ? -10.241 10.419 14.346 1.00 92.38 305 ILE A O 1
ATOM 2480 N N . GLY A 1 306 ? -9.356 8.950 15.785 1.00 90.44 306 GLY A N 1
ATOM 2481 C CA . GLY A 1 306 ? -7.997 9.177 15.325 1.00 90.44 306 GLY A CA 1
ATOM 2482 C C . GLY A 1 306 ? -7.076 8.007 15.595 1.00 90.44 306 GLY A C 1
ATOM 2483 O O . GLY A 1 306 ? -7.430 7.030 16.255 1.00 90.44 306 GLY A O 1
ATOM 2484 N N . ILE A 1 307 ? -5.874 8.118 15.042 1.00 89.75 307 ILE A N 1
ATOM 2485 C CA . ILE A 1 307 ? -4.800 7.148 15.212 1.00 89.75 307 ILE A CA 1
ATOM 2486 C C . IL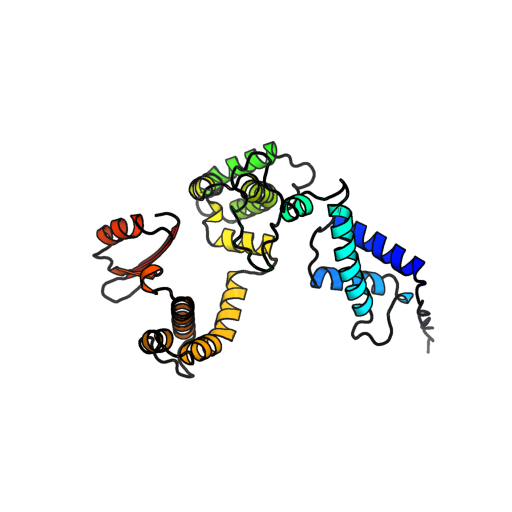E A 1 307 ? -3.621 7.885 15.835 1.00 89.75 307 ILE A C 1
ATOM 2488 O O . ILE A 1 307 ? -3.182 8.911 15.320 1.00 89.75 307 ILE A O 1
ATOM 2492 N N . ILE A 1 308 ? -3.116 7.344 16.934 1.00 88.06 308 ILE A N 1
ATOM 2493 C CA . ILE A 1 308 ? -1.864 7.744 17.557 1.00 88.06 308 ILE A CA 1
ATOM 2494 C C . ILE A 1 308 ? -0.762 6.859 17.001 1.00 88.06 308 ILE A C 1
ATOM 2496 O O . ILE A 1 308 ? -0.899 5.635 16.956 1.00 88.06 308 ILE A O 1
ATOM 2500 N N . LEU A 1 309 ? 0.317 7.498 16.569 1.00 83.56 309 LEU A N 1
ATOM 2501 C CA . LEU A 1 309 ? 1.538 6.860 16.110 1.00 83.56 309 LEU A CA 1
ATOM 2502 C C . LEU A 1 309 ? 2.690 7.534 16.860 1.00 83.56 309 LEU A C 1
ATOM 2504 O O . LEU A 1 309 ? 2.899 8.728 16.678 1.00 83.56 309 LEU A O 1
ATOM 2508 N N . GLU A 1 310 ? 3.394 6.772 17.695 1.00 77.88 310 GLU A N 1
ATOM 2509 C CA . GLU A 1 310 ? 4.430 7.256 18.620 1.00 77.88 310 GLU A CA 1
ATOM 2510 C C . GLU A 1 310 ? 3.915 8.374 19.552 1.00 77.88 310 GLU A C 1
ATOM 2512 O O . GLU A 1 310 ? 4.368 9.515 19.468 1.00 77.88 310 GLU A O 1
ATOM 2517 N N . GLY A 1 311 ? 2.931 8.036 20.401 1.00 57.22 311 GLY A N 1
ATOM 2518 C CA . GLY A 1 311 ? 2.349 8.934 21.409 1.00 57.22 311 GLY A CA 1
ATOM 2519 C C . GLY A 1 311 ? 3.291 9.323 22.539 1.00 57.22 311 GLY A C 1
ATOM 2520 O O . GLY A 1 311 ? 4.249 8.563 22.821 1.00 57.22 311 GLY A O 1
#

Sequence (311 aa):
MEMQSTREARLLTPSSKMLSNILETLADKVYSYKSYPSDADFSEVAEALTQTYPCLKEPGSFNHSYGWKQRLKTKMYNYRTYLKSHSSSSDELTVNTLKRKLLTDAHPAKNIKKPRRAESNHYPSLPFNETPESMEQERVALLSEVKKRNNVQTIRQKMARTFAFQRQEIVDKKTSLHEMIERWPALFEVQEVNEEFIRVTTIPLEARFMQKLDEKCSELIQVVRKKGGAIREKTKLLPFVETDTDITTKREIALKCLILNMGESVEDLIKEFLVSEKDEAGQILQRETIAIFVIRDAQAATEDIGIILEG

pLDDT: mean 85.0, std 14.41, range [33.53, 96.31]

Organism: Gymnodraco acuticeps (NCBI:txid8218)

Mean predicted aligned error: 11.13 Å